Protein AF-A0A133ZDG8-F1 (afdb_monomer)

pLDDT: mean 76.34, std 9.01, range [38.56, 88.56]

Structure (mmCIF, N/CA/C/O backbone):
data_AF-A0A133ZDG8-F1
#
_entry.id   AF-A0A133ZDG8-F1
#
loop_
_atom_site.group_PDB
_atom_site.id
_atom_site.type_symbol
_atom_site.label_atom_id
_atom_site.label_alt_id
_atom_site.label_comp_id
_atom_site.label_asym_id
_atom_site.label_entity_id
_atom_site.label_seq_id
_atom_site.pdbx_PDB_ins_code
_atom_site.Cartn_x
_atom_site.Cartn_y
_atom_site.Cartn_z
_atom_site.occupancy
_atom_site.B_iso_or_equiv
_atom_site.auth_seq_id
_atom_site.auth_comp_id
_atom_site.auth_asym_id
_atom_site.auth_atom_id
_atom_site.pdbx_PDB_model_num
ATOM 1 N N . MET A 1 1 ? -26.762 11.975 14.683 1.00 38.56 1 MET A N 1
ATOM 2 C CA . MET A 1 1 ? -25.714 10.939 14.501 1.00 38.56 1 MET A CA 1
ATOM 3 C C . MET A 1 1 ? -25.358 10.858 13.018 1.00 38.56 1 MET A C 1
ATOM 5 O O . MET A 1 1 ? -26.218 10.484 12.231 1.00 38.56 1 MET A O 1
ATOM 9 N N . LYS A 1 2 ? -24.154 11.276 12.595 1.00 43.56 2 LYS A N 1
ATOM 10 C CA . LYS A 1 2 ? -23.766 11.222 11.170 1.00 43.56 2 LYS A CA 1
ATOM 11 C C . LYS A 1 2 ? -23.408 9.777 10.794 1.00 43.56 2 LYS A C 1
ATOM 13 O O . LYS A 1 2 ? -22.500 9.200 11.389 1.00 43.56 2 LYS A O 1
ATOM 18 N N . ARG A 1 3 ? -24.158 9.184 9.859 1.00 50.75 3 ARG A N 1
ATOM 19 C CA . ARG A 1 3 ? -23.868 7.856 9.290 1.00 50.75 3 ARG A CA 1
ATOM 20 C C . ARG A 1 3 ? -22.596 7.923 8.441 1.00 50.75 3 ARG A C 1
ATOM 22 O O . ARG A 1 3 ? -22.284 8.971 7.876 1.00 50.75 3 ARG A O 1
ATOM 29 N N . PHE A 1 4 ? -21.874 6.805 8.366 1.00 55.09 4 PHE A N 1
ATOM 30 C CA . PHE A 1 4 ? -20.771 6.628 7.424 1.00 55.09 4 PHE A CA 1
ATOM 31 C C . PHE A 1 4 ? -21.260 6.972 6.015 1.00 55.09 4 PHE A C 1
ATOM 33 O O . PHE A 1 4 ? -22.228 6.388 5.528 1.00 55.09 4 PHE A O 1
ATOM 40 N N . SER A 1 5 ? -20.646 7.978 5.393 1.00 58.97 5 SER A N 1
ATOM 41 C CA . SER A 1 5 ? -21.017 8.402 4.047 1.00 58.97 5 SER A CA 1
ATOM 42 C C . SER A 1 5 ? -20.337 7.461 3.061 1.00 58.97 5 SER A C 1
ATOM 44 O O . SER A 1 5 ? -19.272 7.772 2.536 1.00 58.97 5 SER A O 1
ATOM 46 N N . GLY A 1 6 ? -20.962 6.302 2.829 1.00 60.31 6 GLY A N 1
ATOM 47 C CA . GLY A 1 6 ? -20.510 5.343 1.818 1.00 60.31 6 GLY A CA 1
ATOM 48 C C . GLY A 1 6 ? -20.340 5.998 0.444 1.00 60.31 6 GLY A C 1
ATOM 49 O O . GLY A 1 6 ? -19.412 5.665 -0.274 1.00 60.31 6 GLY A O 1
ATOM 50 N N . VAL A 1 7 ? -21.142 7.023 0.136 1.00 64.62 7 VAL A N 1
ATOM 51 C CA . VAL A 1 7 ? -21.032 7.828 -1.092 1.00 64.62 7 VAL A CA 1
ATOM 52 C C . VAL A 1 7 ? -19.659 8.494 -1.236 1.00 64.62 7 VAL A C 1
ATOM 54 O O . VAL A 1 7 ? -19.058 8.405 -2.298 1.00 64.62 7 VAL A O 1
ATOM 57 N N . LEU A 1 8 ? -19.118 9.116 -0.179 1.00 66.69 8 LEU A N 1
ATOM 58 C CA . LEU A 1 8 ? -17.801 9.767 -0.258 1.00 66.69 8 LEU A CA 1
ATOM 59 C C . LEU A 1 8 ? -16.663 8.746 -0.399 1.00 66.69 8 LEU A C 1
ATOM 61 O O . LEU A 1 8 ? -15.603 9.050 -0.935 1.00 66.69 8 LEU A O 1
ATOM 65 N N . ALA A 1 9 ? -16.878 7.546 0.132 1.00 65.75 9 ALA A N 1
ATOM 66 C CA . ALA A 1 9 ? -15.919 6.456 0.090 1.00 65.75 9 ALA A CA 1
ATOM 67 C C . ALA A 1 9 ? -15.914 5.769 -1.293 1.00 65.75 9 ALA A C 1
ATOM 69 O O . ALA A 1 9 ? -14.851 5.490 -1.839 1.00 65.75 9 ALA A O 1
ATOM 70 N N . ILE A 1 10 ? -17.090 5.597 -1.905 1.00 73.81 10 ILE A N 1
ATOM 71 C CA . ILE A 1 10 ? -17.250 5.147 -3.295 1.00 73.81 10 ILE A CA 1
ATOM 72 C C . ILE A 1 10 ? -16.671 6.183 -4.264 1.00 73.81 10 ILE A C 1
ATOM 74 O O . ILE A 1 10 ? -15.955 5.814 -5.185 1.00 73.81 10 ILE A O 1
ATOM 78 N N . PHE A 1 11 ? -16.921 7.475 -4.038 1.00 75.19 11 PHE A N 1
ATOM 79 C CA . PHE A 1 11 ? -16.349 8.544 -4.861 1.00 75.19 11 PHE A CA 1
ATOM 80 C C . PHE A 1 11 ? -14.816 8.522 -4.826 1.00 75.19 11 PHE A C 1
ATOM 82 O O . PHE A 1 11 ? -14.180 8.584 -5.871 1.00 75.19 11 PHE A O 1
ATOM 89 N N . TYR A 1 12 ? -14.224 8.342 -3.641 1.00 73.31 12 TYR A N 1
ATOM 90 C CA . TYR A 1 12 ? -12.780 8.158 -3.494 1.00 73.31 12 TYR A CA 1
ATOM 91 C C . TYR A 1 12 ? -12.259 6.950 -4.290 1.00 73.31 12 TYR A C 1
ATOM 93 O O . TYR A 1 12 ? -11.286 7.085 -5.023 1.00 73.31 12 TYR A O 1
ATOM 101 N N . LEU A 1 13 ? -12.933 5.797 -4.206 1.00 73.50 13 LEU A N 1
ATOM 102 C CA . LEU A 1 13 ? -12.580 4.599 -4.977 1.00 73.50 13 LEU A CA 1
ATOM 103 C C . LEU A 1 13 ? -12.625 4.839 -6.489 1.00 73.50 13 LEU A C 1
ATOM 105 O O . LEU A 1 13 ? -11.682 4.487 -7.192 1.00 73.50 13 LEU A O 1
ATOM 109 N N . VAL A 1 14 ? -13.706 5.447 -6.983 1.00 78.00 14 VAL A N 1
ATOM 110 C CA . VAL A 1 14 ? -13.879 5.750 -8.410 1.00 78.00 14 VAL A CA 1
ATOM 111 C C . VAL A 1 14 ? -12.788 6.697 -8.897 1.00 78.00 14 VAL A C 1
ATOM 113 O O . VAL A 1 14 ? -12.249 6.485 -9.975 1.00 78.00 14 VAL A O 1
ATOM 116 N N . PHE A 1 15 ? -12.416 7.703 -8.104 1.00 76.69 15 PHE A N 1
ATOM 117 C CA . PHE A 1 15 ? -11.335 8.617 -8.468 1.00 76.69 15 PHE A CA 1
ATOM 118 C C . PHE A 1 15 ? -9.957 7.955 -8.411 1.00 76.69 15 PHE A C 1
ATOM 120 O O . PHE A 1 15 ? -9.150 8.179 -9.306 1.00 76.69 15 PHE A O 1
ATOM 127 N N . LEU A 1 16 ? -9.686 7.127 -7.399 1.00 74.69 16 LEU A N 1
ATOM 128 C CA . LEU A 1 16 ? -8.392 6.464 -7.241 1.00 74.69 16 LEU A CA 1
ATOM 129 C C . LEU A 1 16 ? -8.152 5.443 -8.356 1.00 74.69 16 LEU A C 1
ATOM 131 O O . LEU A 1 16 ? -7.149 5.518 -9.058 1.00 74.69 16 LEU A O 1
ATOM 135 N N . TYR A 1 17 ? -9.095 4.524 -8.565 1.00 76.69 17 TYR A N 1
ATOM 136 C CA . TYR A 1 17 ? -8.977 3.517 -9.622 1.00 76.69 17 TYR A CA 1
ATOM 137 C C . TYR A 1 17 ? -9.230 4.097 -11.014 1.00 76.69 17 TYR A C 1
ATOM 139 O O . TYR A 1 17 ? -8.646 3.618 -11.981 1.00 76.69 17 TYR A O 1
ATOM 147 N N . GLY A 1 18 ? -10.049 5.146 -11.123 1.00 78.62 18 GLY A N 1
ATOM 148 C CA . GLY A 1 18 ? -10.231 5.896 -12.363 1.00 78.62 18 GLY A CA 1
ATOM 149 C C . GLY A 1 18 ? -8.948 6.595 -12.803 1.00 78.62 18 GLY A C 1
ATOM 150 O O . GLY A 1 18 ? -8.624 6.549 -13.985 1.00 78.62 18 GLY A O 1
ATOM 151 N N . TRP A 1 19 ? -8.181 7.164 -11.866 1.00 78.88 19 TRP A N 1
ATOM 152 C CA . TRP A 1 19 ? -6.883 7.758 -12.180 1.00 78.88 19 TRP A CA 1
ATOM 153 C C . TRP A 1 19 ? -5.854 6.689 -12.572 1.00 78.88 19 TRP A C 1
ATOM 155 O O . TRP A 1 19 ? -5.275 6.783 -13.650 1.00 78.88 19 TRP A O 1
ATOM 165 N N . ILE A 1 20 ? -5.719 5.608 -11.791 1.00 74.19 20 ILE A N 1
ATOM 166 C CA . ILE A 1 20 ? -4.822 4.489 -12.144 1.00 74.19 20 ILE A CA 1
ATOM 167 C C . ILE A 1 20 ? -5.168 3.924 -13.534 1.00 74.19 20 ILE A C 1
ATOM 169 O O . ILE A 1 20 ? -4.283 3.702 -14.357 1.00 74.19 20 ILE A O 1
ATOM 173 N N . GLY A 1 21 ? -6.456 3.710 -13.821 1.00 76.62 21 GLY A N 1
ATOM 174 C CA . GLY A 1 21 ? -6.914 3.210 -15.119 1.00 76.62 21 GLY A CA 1
ATOM 175 C C . GLY A 1 21 ? -6.662 4.191 -16.265 1.00 76.62 21 GLY A C 1
ATOM 176 O O . GLY A 1 21 ? -6.283 3.766 -17.357 1.00 76.62 21 GLY A O 1
ATOM 177 N N . PHE A 1 22 ? -6.829 5.493 -16.016 1.00 79.56 22 PHE A N 1
ATOM 178 C CA . PHE A 1 22 ? -6.517 6.544 -16.983 1.00 79.56 22 PHE A CA 1
ATOM 179 C C . PHE A 1 22 ? -5.029 6.546 -17.345 1.00 79.56 22 PHE A C 1
ATOM 181 O O . PHE A 1 22 ? -4.704 6.538 -18.532 1.00 79.56 22 PHE A O 1
ATOM 188 N N . ASP A 1 23 ? -4.136 6.469 -16.356 1.00 74.12 23 ASP A N 1
ATOM 189 C CA . ASP A 1 23 ? -2.690 6.446 -16.597 1.00 74.12 23 ASP A CA 1
ATOM 190 C C . ASP A 1 23 ? -2.268 5.190 -17.365 1.00 74.12 23 ASP A C 1
ATOM 192 O O . ASP A 1 23 ? -1.557 5.287 -18.366 1.00 74.12 23 ASP A O 1
ATOM 196 N N . VAL A 1 24 ? -2.762 4.010 -16.972 1.00 74.75 24 VAL A N 1
ATOM 197 C CA . VAL A 1 24 ? -2.474 2.747 -17.678 1.00 74.75 24 VAL A CA 1
ATOM 198 C C . VAL A 1 24 ? -2.949 2.797 -19.133 1.00 74.75 24 VAL A C 1
ATOM 200 O O . VAL A 1 24 ? -2.216 2.391 -20.039 1.00 74.75 24 VAL A O 1
ATOM 203 N N . PHE A 1 25 ? -4.153 3.320 -19.380 1.00 77.81 25 PHE A N 1
ATOM 204 C CA . PHE A 1 25 ? -4.682 3.485 -20.734 1.00 77.81 25 PHE A CA 1
ATOM 205 C C . PHE A 1 25 ? -3.800 4.415 -21.575 1.00 77.81 25 PHE A C 1
ATOM 207 O O . PHE A 1 25 ? -3.502 4.116 -22.733 1.00 77.81 25 PHE A O 1
ATOM 214 N N . LEU A 1 26 ? -3.344 5.519 -20.985 1.00 73.50 26 LEU A N 1
ATOM 215 C CA . LEU A 1 26 ? -2.514 6.509 -21.659 1.00 73.50 26 LEU A CA 1
ATOM 216 C C . LEU A 1 26 ? -1.127 5.943 -21.999 1.00 73.50 26 LEU A C 1
ATOM 218 O O . LEU A 1 26 ? -0.672 6.074 -23.137 1.00 73.50 26 LEU A O 1
ATOM 222 N N . PHE A 1 27 ? -0.500 5.222 -21.066 1.00 70.56 27 PHE A N 1
ATOM 223 C CA . PHE A 1 27 ? 0.758 4.511 -21.314 1.00 70.56 27 PHE A CA 1
ATOM 224 C C . PHE A 1 27 ? 0.625 3.432 -22.398 1.00 70.56 27 PHE A C 1
ATOM 226 O O . PHE A 1 27 ? 1.502 3.318 -23.254 1.00 70.56 27 PHE A O 1
ATOM 233 N N . SER A 1 28 ? -0.483 2.683 -22.423 1.00 70.25 28 SER A N 1
ATOM 234 C CA . SER A 1 28 ? -0.736 1.666 -23.457 1.00 70.25 28 SER A CA 1
ATOM 235 C C . SER A 1 28 ? -0.835 2.268 -24.865 1.00 70.25 28 SER A C 1
ATOM 237 O O . SER A 1 28 ? -0.364 1.664 -25.832 1.00 70.25 28 SER A O 1
ATOM 239 N N . ARG A 1 29 ? -1.392 3.480 -24.985 1.00 69.75 29 ARG A N 1
ATOM 240 C CA . ARG A 1 29 ? -1.491 4.209 -26.259 1.00 69.75 29 ARG A CA 1
ATOM 241 C C . ARG A 1 29 ? -0.174 4.841 -26.706 1.00 69.75 29 ARG A C 1
ATOM 243 O O . ARG A 1 29 ? 0.046 4.935 -27.904 1.00 69.75 29 ARG A O 1
ATOM 250 N N . MET A 1 30 ? 0.719 5.216 -25.787 1.00 62.56 30 MET A N 1
ATOM 251 C CA . MET A 1 30 ? 2.045 5.742 -26.152 1.00 62.56 30 MET A CA 1
ATOM 252 C C . MET A 1 30 ? 2.994 4.672 -26.720 1.00 62.56 30 MET A C 1
ATOM 254 O O . MET A 1 30 ? 3.867 5.005 -27.514 1.00 62.56 30 MET A O 1
ATOM 258 N N . GLY A 1 31 ? 2.837 3.399 -26.333 1.00 56.25 31 GLY A N 1
ATOM 259 C CA . GLY A 1 31 ? 3.689 2.296 -26.810 1.00 56.25 31 GLY A CA 1
ATOM 260 C C . GLY A 1 31 ? 3.279 1.692 -28.160 1.00 56.25 31 GLY A C 1
ATOM 261 O O . GLY A 1 31 ? 4.053 0.954 -28.761 1.00 56.25 31 GLY A O 1
ATOM 262 N N . THR A 1 32 ? 2.072 1.991 -28.643 1.00 53.16 32 THR A N 1
ATOM 263 C CA . THR A 1 32 ? 1.601 1.599 -29.976 1.00 53.16 32 THR A CA 1
ATOM 264 C C . THR A 1 32 ? 1.630 2.835 -30.853 1.00 53.16 32 THR A C 1
ATOM 266 O O . THR A 1 32 ? 0.960 3.810 -30.525 1.00 53.16 32 THR A O 1
ATOM 269 N N . GLU A 1 33 ? 2.425 2.820 -31.925 1.00 55.75 33 GLU A N 1
ATOM 270 C CA . GLU A 1 33 ? 2.553 3.936 -32.868 1.00 55.75 33 GLU A CA 1
ATOM 271 C C . GLU A 1 33 ? 1.173 4.498 -33.229 1.00 55.75 33 GLU A C 1
ATOM 273 O O . GLU A 1 33 ? 0.419 3.904 -33.999 1.00 55.75 33 GLU A O 1
ATOM 278 N N . SER A 1 34 ? 0.786 5.609 -32.601 1.00 48.06 34 SER A N 1
ATOM 279 C CA . SER A 1 34 ? -0.549 6.162 -32.767 1.00 48.06 34 SER A CA 1
ATOM 280 C C . SER A 1 34 ? -0.488 7.661 -33.026 1.00 48.06 34 SER A C 1
ATOM 282 O O . SER A 1 34 ? -0.111 8.477 -32.194 1.00 48.06 34 SER A O 1
ATOM 284 N N . VAL A 1 35 ? -0.918 7.956 -34.252 1.00 51.41 35 VAL A N 1
ATOM 285 C CA . VAL A 1 35 ? -1.318 9.174 -34.982 1.00 51.41 35 VAL A CA 1
ATOM 286 C C . VAL A 1 35 ? -1.969 10.313 -34.160 1.00 51.41 35 VAL A C 1
ATOM 288 O O . VAL A 1 35 ? -2.243 11.381 -34.701 1.00 51.41 35 VAL A O 1
ATOM 291 N N . VAL A 1 36 ? -2.209 10.150 -32.856 1.00 53.06 36 VAL A N 1
ATOM 292 C CA . VAL A 1 36 ? -2.857 11.154 -32.001 1.00 53.06 36 VAL A CA 1
ATOM 293 C C . VAL A 1 36 ? -1.819 11.789 -31.075 1.00 53.06 36 VAL A C 1
ATOM 295 O O . VAL A 1 36 ? -1.592 11.333 -29.956 1.00 53.06 36 VAL A O 1
ATOM 298 N N . HIS A 1 37 ? -1.211 12.889 -31.523 1.00 55.34 37 HIS A N 1
ATOM 299 C CA . HIS A 1 37 ? -0.395 13.754 -30.669 1.00 55.34 37 HIS A CA 1
ATOM 300 C C . HIS A 1 37 ? -1.290 14.500 -29.669 1.00 55.34 37 HIS A C 1
ATOM 302 O O . HIS A 1 37 ? -1.651 15.658 -29.879 1.00 55.34 37 HIS A O 1
ATOM 308 N N . ILE A 1 38 ? -1.666 13.844 -28.569 1.00 61.59 38 ILE A N 1
ATOM 309 C CA . ILE A 1 38 ? -2.221 14.557 -27.417 1.00 61.59 38 ILE A CA 1
ATOM 310 C C . ILE A 1 38 ? -1.081 15.411 -26.844 1.00 61.59 38 ILE A C 1
ATOM 312 O O . ILE A 1 38 ? -0.033 14.860 -26.497 1.00 61.59 38 ILE A O 1
ATOM 316 N N . PRO A 1 39 ? -1.237 16.743 -26.740 1.00 68.94 39 PRO A N 1
ATOM 317 C CA . PRO A 1 39 ? -0.203 17.595 -26.177 1.00 68.94 39 PRO A CA 1
ATOM 318 C C . PRO A 1 39 ? 0.144 17.124 -24.763 1.00 68.94 39 PRO A C 1
ATOM 320 O O . PRO A 1 39 ? -0.739 17.019 -23.911 1.00 68.94 39 PRO A O 1
ATOM 323 N N . VAL A 1 40 ? 1.432 16.896 -24.495 1.00 67.75 40 VAL A N 1
ATOM 324 C CA . VAL A 1 40 ? 1.952 16.497 -23.171 1.00 67.75 40 VAL A CA 1
ATOM 325 C C . VAL A 1 40 ? 1.423 17.419 -22.064 1.00 67.75 40 VAL A C 1
ATOM 327 O O . VAL A 1 40 ? 1.077 16.964 -20.979 1.00 67.75 40 VAL A O 1
ATOM 330 N N . LEU A 1 41 ? 1.252 18.707 -22.373 1.00 67.25 41 LEU A N 1
ATOM 331 C CA . LEU A 1 41 ? 0.646 19.713 -21.498 1.00 67.25 41 LEU A CA 1
ATOM 332 C C . LEU A 1 41 ? -0.779 19.365 -21.034 1.00 67.25 41 LEU A C 1
ATOM 334 O O . LEU A 1 41 ? -1.097 19.577 -19.868 1.00 67.25 41 LEU A O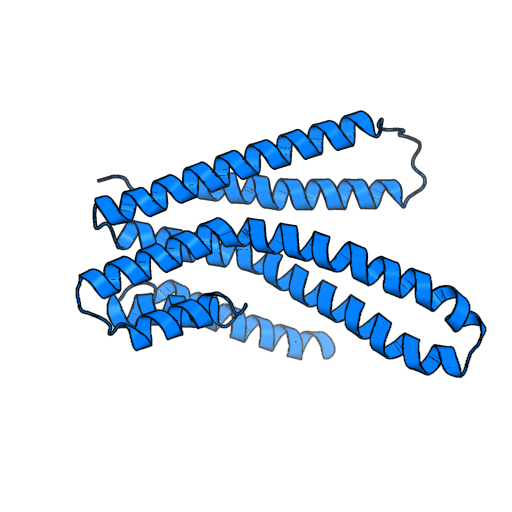 1
ATOM 338 N N . ILE A 1 42 ? -1.625 18.806 -21.906 1.00 76.06 42 ILE A N 1
ATOM 339 C CA . ILE A 1 42 ? -2.996 18.399 -21.552 1.00 76.06 42 ILE A CA 1
ATOM 340 C C . ILE A 1 42 ? -2.961 17.197 -20.603 1.00 76.06 42 ILE A C 1
ATOM 342 O O . ILE A 1 42 ? -3.698 17.167 -19.621 1.00 76.06 42 ILE A O 1
ATOM 346 N N . ILE A 1 43 ? -2.064 16.241 -20.850 1.00 74.25 43 ILE A N 1
ATOM 347 C CA . ILE A 1 43 ? -1.885 15.050 -20.006 1.00 74.25 43 ILE A CA 1
ATOM 348 C C . ILE A 1 43 ? -1.414 15.453 -18.606 1.00 74.25 43 ILE A C 1
ATOM 350 O O . ILE A 1 43 ? -1.963 14.989 -17.605 1.00 74.25 43 ILE A O 1
ATOM 354 N N . VAL A 1 44 ? -0.427 16.348 -18.538 1.00 74.69 44 VAL A N 1
ATOM 355 C CA . VAL A 1 44 ? 0.096 16.889 -17.279 1.00 74.69 44 VAL A CA 1
ATOM 356 C C . VAL A 1 44 ? -0.992 17.660 -16.531 1.00 74.69 44 VAL A C 1
ATOM 358 O O . VAL A 1 44 ? -1.167 17.452 -15.333 1.00 74.69 44 VAL A O 1
ATOM 361 N N . LEU A 1 45 ? -1.775 18.494 -17.221 1.00 79.25 45 LEU A N 1
ATOM 362 C CA . LEU A 1 45 ? -2.853 19.267 -16.601 1.00 79.25 45 LEU A CA 1
ATOM 363 C C . LEU A 1 45 ? -3.954 18.368 -16.018 1.00 79.25 45 LEU A C 1
ATOM 365 O O . LEU A 1 45 ? -4.398 18.594 -14.892 1.00 79.25 45 LEU A O 1
ATOM 369 N N . ILE A 1 46 ? -4.368 17.331 -16.754 1.00 81.44 46 ILE A N 1
ATOM 370 C CA . ILE A 1 46 ? -5.358 16.353 -16.286 1.00 81.44 46 ILE A CA 1
ATOM 371 C C . ILE A 1 46 ? -4.830 15.604 -15.054 1.00 81.44 46 ILE A C 1
ATOM 373 O O . ILE A 1 46 ? -5.548 15.483 -14.064 1.00 81.44 46 ILE A O 1
ATOM 377 N N . ASN A 1 47 ? -3.565 15.175 -15.072 1.00 78.94 47 ASN A N 1
ATOM 378 C CA . ASN A 1 47 ? -2.919 14.525 -13.927 1.00 78.94 47 ASN A CA 1
ATOM 379 C C . ASN A 1 47 ? -2.867 15.426 -12.685 1.00 78.94 47 ASN A C 1
ATOM 381 O O . ASN A 1 47 ? -3.200 14.985 -11.586 1.00 78.94 47 ASN A O 1
ATOM 385 N N . ILE A 1 48 ? -2.520 16.707 -12.851 1.00 80.62 48 ILE A N 1
ATOM 386 C CA . ILE A 1 48 ? -2.531 17.687 -11.752 1.00 80.62 48 ILE A CA 1
ATOM 387 C C . ILE A 1 48 ? -3.947 17.846 -11.180 1.00 80.62 48 ILE A C 1
ATOM 389 O O . ILE A 1 48 ? -4.116 17.926 -9.959 1.00 80.62 48 ILE A O 1
ATOM 393 N N . LEU A 1 49 ? -4.973 17.864 -12.036 1.00 83.44 49 LEU A N 1
ATOM 394 C CA . LEU A 1 49 ? -6.366 17.976 -11.606 1.00 83.44 49 LEU A CA 1
ATOM 395 C C . LEU A 1 49 ? -6.813 16.742 -10.808 1.00 83.44 49 LEU A C 1
ATOM 397 O O . LEU A 1 49 ? -7.384 16.895 -9.725 1.00 83.44 49 LEU A O 1
ATOM 401 N N . PHE A 1 50 ? -6.516 15.535 -11.302 1.00 80.44 50 PHE A N 1
ATOM 402 C CA . PHE A 1 50 ? -6.804 14.282 -10.597 1.00 80.44 50 PHE A CA 1
ATOM 403 C C . PHE A 1 50 ? -6.085 14.206 -9.251 1.00 80.44 50 PHE A C 1
ATOM 405 O O . PHE A 1 50 ? -6.724 13.908 -8.239 1.00 80.44 50 PHE A O 1
ATOM 412 N N . PHE A 1 51 ? -4.798 14.558 -9.208 1.00 77.12 51 PHE A N 1
ATOM 413 C CA . PHE A 1 51 ? -4.033 14.600 -7.965 1.00 77.12 51 PHE A CA 1
ATOM 414 C C . PHE A 1 51 ? -4.649 15.565 -6.951 1.00 77.12 51 PHE A C 1
ATOM 416 O O . PHE A 1 51 ? -4.882 15.202 -5.798 1.00 77.12 51 PHE A O 1
ATOM 423 N N . THR A 1 52 ? -4.984 16.780 -7.387 1.00 80.56 52 THR A N 1
ATOM 424 C CA . THR A 1 52 ? -5.606 17.796 -6.527 1.00 80.56 52 THR A CA 1
ATOM 425 C C . THR A 1 52 ? -6.943 17.304 -5.969 1.00 80.56 52 THR A C 1
ATOM 427 O O . THR A 1 52 ? -7.195 17.414 -4.766 1.00 80.56 52 THR A O 1
ATOM 430 N N . ALA A 1 53 ? -7.784 16.703 -6.815 1.00 81.88 53 ALA A N 1
ATOM 431 C CA . ALA A 1 53 ? -9.064 16.136 -6.401 1.00 81.88 53 ALA A CA 1
ATOM 432 C C . ALA A 1 53 ? -8.888 14.990 -5.388 1.00 81.88 53 ALA A C 1
ATOM 434 O O . ALA A 1 53 ? -9.597 14.956 -4.376 1.00 81.88 53 ALA A O 1
ATOM 435 N N . LEU A 1 54 ? -7.915 14.095 -5.606 1.00 77.88 54 LEU A N 1
ATOM 436 C CA . LEU A 1 54 ? -7.590 13.033 -4.651 1.00 77.88 54 LEU A CA 1
ATOM 437 C C . LEU A 1 54 ? -7.110 13.591 -3.314 1.00 77.88 54 LEU A C 1
ATOM 439 O O . LEU A 1 54 ? -7.582 13.139 -2.272 1.00 77.88 54 LEU A O 1
ATOM 443 N N . MET A 1 55 ? -6.233 14.594 -3.315 1.00 78.31 55 MET A N 1
ATOM 444 C CA . MET A 1 55 ? -5.743 15.203 -2.077 1.00 78.31 55 MET A CA 1
ATOM 445 C C . MET A 1 55 ? -6.881 15.843 -1.275 1.00 78.31 55 MET A C 1
ATOM 447 O O . MET A 1 55 ? -6.970 15.641 -0.063 1.00 78.31 55 MET A O 1
ATOM 451 N N . ILE A 1 56 ? -7.814 16.536 -1.936 1.00 81.94 56 ILE A N 1
ATOM 452 C CA . ILE A 1 56 ? -9.012 17.084 -1.280 1.00 81.94 56 ILE A CA 1
ATOM 453 C C . ILE A 1 56 ? -9.868 15.963 -0.672 1.00 81.94 56 ILE A C 1
ATOM 455 O O . ILE A 1 56 ? -10.344 16.099 0.463 1.00 81.94 56 ILE A O 1
ATOM 459 N N . ALA A 1 57 ? -10.054 14.851 -1.391 1.00 77.25 57 ALA A N 1
ATOM 460 C CA . ALA A 1 57 ? -10.801 13.698 -0.892 1.00 77.25 57 ALA A CA 1
ATOM 461 C C . ALA A 1 57 ? -10.130 13.094 0.355 1.00 77.25 57 ALA A C 1
ATOM 463 O O . ALA A 1 57 ? -10.786 12.971 1.393 1.00 77.25 57 ALA A O 1
ATOM 464 N N . VAL A 1 58 ? -8.816 12.837 0.296 1.00 75.38 58 VAL A N 1
ATOM 465 C CA . VAL A 1 58 ? -8.008 12.309 1.412 1.00 75.38 58 VAL A CA 1
ATOM 466 C C . VAL A 1 58 ? -8.084 13.225 2.635 1.00 75.38 58 VAL A C 1
ATOM 468 O O . VAL A 1 58 ? -8.353 12.751 3.743 1.00 75.38 58 VAL A O 1
ATOM 471 N N . ILE A 1 59 ? -7.920 14.539 2.457 1.00 76.12 59 ILE A N 1
ATOM 472 C CA . ILE A 1 59 ? -7.995 15.522 3.551 1.00 76.12 59 ILE A CA 1
ATOM 473 C C . ILE A 1 59 ? -9.397 15.522 4.171 1.00 76.12 59 ILE A C 1
ATOM 475 O O . ILE A 1 59 ? -9.547 15.444 5.394 1.00 76.12 59 ILE A O 1
ATOM 479 N N . THR A 1 60 ? -10.442 15.543 3.343 1.00 76.62 60 THR A N 1
ATOM 480 C CA . THR A 1 60 ? -11.834 15.535 3.817 1.00 76.62 60 THR A CA 1
ATOM 481 C C . THR A 1 60 ? -12.147 14.261 4.604 1.00 76.62 60 THR A C 1
ATOM 483 O O . THR A 1 60 ? -12.805 14.317 5.650 1.00 76.62 60 THR A O 1
ATOM 486 N N . GLN A 1 61 ? -11.666 13.106 4.137 1.00 72.19 61 GLN A N 1
ATOM 487 C CA . GLN A 1 61 ? -11.804 11.830 4.837 1.00 72.19 61 GLN A CA 1
ATOM 488 C C . GLN A 1 61 ? -11.074 11.837 6.182 1.00 72.19 61 GLN A C 1
ATOM 490 O O . GLN A 1 61 ? -11.658 11.458 7.202 1.00 72.19 61 GLN A O 1
ATOM 495 N N . SER A 1 62 ? -9.838 12.333 6.192 1.00 69.81 62 SER A N 1
ATOM 496 C CA . SER A 1 62 ? -8.990 12.438 7.382 1.00 69.81 62 SER A CA 1
ATOM 497 C C . SER A 1 62 ? -9.653 13.283 8.470 1.00 69.81 62 SER A C 1
ATOM 499 O O . SER A 1 62 ? -9.809 12.830 9.605 1.00 69.81 62 SER A O 1
ATOM 501 N N . ILE A 1 63 ? -10.163 14.468 8.111 1.00 74.31 63 ILE A N 1
ATOM 502 C CA . ILE A 1 63 ? -10.875 15.364 9.037 1.00 74.31 63 ILE A CA 1
ATOM 503 C C . ILE A 1 63 ? -12.123 14.684 9.606 1.00 74.31 63 ILE A C 1
ATOM 505 O O . ILE A 1 63 ? -12.412 14.796 10.800 1.00 74.31 63 ILE A O 1
ATOM 509 N N . ARG A 1 64 ? -12.879 13.954 8.777 1.00 72.19 64 ARG A N 1
ATOM 510 C CA . ARG A 1 64 ? -14.076 13.234 9.237 1.00 72.19 64 ARG A CA 1
ATOM 511 C C . ARG A 1 64 ? -13.733 12.091 10.189 1.00 72.19 64 ARG A C 1
ATOM 513 O O . ARG A 1 64 ? -14.465 11.899 11.159 1.00 72.19 64 ARG A O 1
ATOM 520 N N . SER A 1 65 ? -12.638 11.369 9.947 1.00 66.69 65 SER A N 1
ATOM 521 C CA . SER A 1 65 ? -12.160 10.317 10.853 1.00 66.69 65 SER A CA 1
ATOM 522 C C . SER A 1 65 ? -11.727 10.900 12.203 1.00 66.69 65 SER A C 1
ATOM 524 O O . SER A 1 65 ? -12.170 10.431 13.250 1.00 66.69 65 SER A O 1
ATOM 526 N N . ILE A 1 66 ? -10.977 12.007 12.194 1.00 69.25 66 ILE A N 1
ATOM 527 C CA . ILE A 1 66 ? -10.570 12.723 13.417 1.00 69.25 66 ILE A CA 1
ATOM 528 C C . ILE A 1 66 ? -11.796 13.272 14.165 1.00 69.25 66 ILE A C 1
ATOM 530 O O . ILE A 1 66 ? -11.906 13.154 15.386 1.00 69.25 66 ILE A O 1
ATOM 534 N N . SER A 1 67 ? -12.782 13.812 13.446 1.00 68.88 67 SER A N 1
ATOM 535 C CA . SER A 1 67 ? -14.041 14.274 14.042 1.00 68.88 67 SER A CA 1
ATOM 536 C C . SER A 1 67 ? -14.825 13.143 14.725 1.00 68.88 67 SER A C 1
ATOM 538 O O . SER A 1 67 ? -15.540 13.388 15.701 1.00 68.88 67 SER A O 1
ATOM 540 N N . ALA A 1 68 ? -14.681 11.896 14.265 1.00 66.81 68 ALA A N 1
ATOM 541 C CA . ALA A 1 68 ? -15.314 10.741 14.896 1.00 66.81 68 ALA A CA 1
ATOM 542 C C . ALA A 1 68 ? -14.719 10.412 16.277 1.00 66.81 68 ALA A C 1
ATOM 544 O O . ALA A 1 68 ? -15.481 9.985 17.148 1.00 66.81 68 ALA A O 1
ATOM 545 N N . ILE A 1 69 ? -13.426 10.692 16.514 1.00 68.38 69 ILE A N 1
ATOM 546 C CA . ILE A 1 69 ? -12.812 10.615 17.855 1.00 68.38 69 ILE A CA 1
ATOM 547 C C . ILE A 1 69 ? -13.526 11.580 18.802 1.00 68.38 69 ILE A C 1
ATOM 549 O O . ILE A 1 69 ? -13.966 11.181 19.879 1.00 68.38 69 ILE A O 1
ATOM 553 N N . ARG A 1 70 ? -13.699 12.842 18.378 1.00 65.38 70 ARG A N 1
ATOM 554 C CA . ARG A 1 70 ? -14.343 13.884 19.197 1.00 65.38 70 ARG A CA 1
ATOM 555 C C . ARG A 1 70 ? -15.764 13.499 19.610 1.00 65.38 70 ARG A C 1
ATOM 557 O O . ARG A 1 70 ? -16.196 13.820 20.708 1.00 65.38 70 ARG A O 1
ATOM 564 N N . ASN A 1 71 ? -16.470 12.775 18.745 1.00 73.38 71 ASN A N 1
ATOM 565 C CA . ASN A 1 71 ? -17.837 12.319 18.993 1.00 73.38 71 ASN A CA 1
ATOM 566 C C . ASN A 1 71 ? -17.915 10.906 19.614 1.00 73.38 71 ASN A C 1
ATOM 568 O O . ASN A 1 71 ? -19.013 10.357 19.684 1.00 73.38 71 ASN A O 1
ATOM 572 N N . LYS A 1 72 ? -16.779 10.294 19.998 1.00 74.62 72 LYS A N 1
ATOM 573 C CA . LYS A 1 72 ? -16.659 8.907 20.502 1.00 74.62 72 LYS A CA 1
ATOM 574 C C . LYS A 1 72 ? -17.395 7.862 19.646 1.00 74.62 72 LYS A C 1
ATOM 576 O O . LYS A 1 72 ? -17.887 6.852 20.145 1.00 74.62 72 LYS A O 1
ATOM 581 N N . ASN A 1 73 ? -17.493 8.088 18.335 1.00 76.00 73 ASN A N 1
ATOM 582 C CA . ASN A 1 73 ? -18.240 7.204 17.444 1.00 76.00 73 ASN A CA 1
ATOM 583 C C . ASN A 1 73 ? -17.329 6.119 16.863 1.00 76.00 73 ASN A C 1
ATOM 585 O O . ASN A 1 73 ? -16.850 6.220 15.730 1.00 76.00 73 ASN A O 1
ATOM 589 N N . ILE A 1 74 ? -17.124 5.058 17.641 1.00 75.25 74 ILE A N 1
ATOM 590 C CA . ILE A 1 74 ? -16.273 3.935 17.244 1.00 75.25 74 ILE A CA 1
ATOM 591 C C . ILE A 1 74 ? -16.787 3.202 15.996 1.00 75.25 74 ILE A C 1
ATOM 593 O O . ILE A 1 74 ? -15.995 2.790 15.153 1.00 75.25 74 ILE A O 1
ATOM 597 N N . ASN A 1 75 ? -18.109 3.095 15.824 1.00 75.69 75 ASN A N 1
ATOM 598 C CA . ASN A 1 75 ? -18.703 2.386 14.686 1.00 75.69 75 ASN A CA 1
ATOM 599 C C . ASN A 1 75 ? -18.365 3.072 13.359 1.00 75.69 75 ASN A C 1
ATOM 601 O O . ASN A 1 75 ? -18.089 2.405 12.365 1.00 75.69 75 ASN A O 1
ATOM 605 N N . TYR A 1 76 ? -18.359 4.408 13.344 1.00 74.69 76 TYR A N 1
ATOM 606 C CA . TYR A 1 76 ? -17.923 5.166 12.173 1.00 74.69 76 TYR A CA 1
ATOM 607 C C . TYR A 1 76 ? -16.445 4.907 11.865 1.00 74.69 76 TYR A C 1
ATOM 609 O O . TYR A 1 76 ? -16.081 4.732 10.704 1.00 74.69 76 TYR A O 1
ATOM 617 N N . CYS A 1 77 ? -15.610 4.861 12.902 1.00 75.44 77 CYS A N 1
ATOM 618 C CA . CYS A 1 77 ? -14.172 4.684 12.776 1.00 75.44 77 CYS A CA 1
ATOM 619 C C . CYS A 1 77 ? -13.802 3.285 12.254 1.00 75.44 77 CYS A C 1
ATOM 621 O O . CYS A 1 77 ? -13.077 3.186 11.269 1.00 75.44 77 CYS A O 1
ATOM 623 N N . ILE A 1 78 ? -14.394 2.223 12.817 1.00 77.56 78 ILE A N 1
ATOM 624 C CA . ILE A 1 78 ? -14.187 0.835 12.367 1.00 77.56 78 ILE A CA 1
ATOM 625 C C . ILE A 1 78 ? -14.676 0.634 10.927 1.00 77.56 78 ILE A C 1
ATOM 627 O O . ILE A 1 78 ? -13.955 0.060 10.116 1.00 77.56 78 ILE A O 1
ATOM 631 N N . ASN A 1 79 ? -15.867 1.132 10.573 1.00 77.75 79 ASN A N 1
ATOM 632 C CA . ASN A 1 79 ? -16.391 0.969 9.212 1.00 77.75 79 ASN A CA 1
ATOM 633 C C . ASN A 1 79 ? -15.572 1.749 8.178 1.00 77.75 79 ASN A C 1
ATOM 635 O O . ASN A 1 79 ? -15.329 1.238 7.089 1.00 77.75 79 ASN A O 1
ATOM 639 N N . SER A 1 80 ? -15.125 2.960 8.526 1.00 74.62 80 SER A N 1
ATOM 640 C CA . SER A 1 80 ? -14.235 3.747 7.665 1.00 74.62 80 SER A CA 1
ATOM 641 C C . SER A 1 80 ? -12.900 3.037 7.481 1.00 74.62 80 SER A C 1
ATOM 643 O O . SER A 1 80 ? -12.462 2.863 6.350 1.00 74.62 80 SER A O 1
ATOM 645 N N . TYR A 1 81 ? -12.292 2.577 8.578 1.00 81.50 81 TYR A N 1
ATOM 646 C CA . TYR A 1 81 ? -11.032 1.843 8.557 1.00 81.50 81 TYR A CA 1
ATOM 647 C C . TYR A 1 81 ? -11.107 0.622 7.638 1.00 81.50 81 TYR A 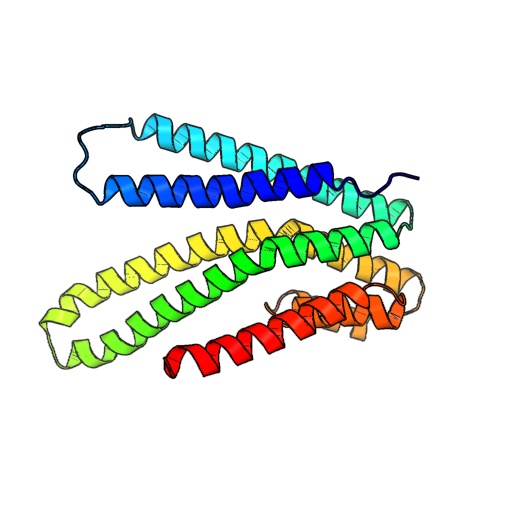C 1
ATOM 649 O O . TYR A 1 81 ? -10.324 0.530 6.698 1.00 81.50 81 TYR A O 1
ATOM 657 N N . LEU A 1 82 ? -12.084 -0.268 7.855 1.00 79.00 82 LEU A N 1
ATOM 658 C CA . LEU A 1 82 ? -12.232 -1.478 7.044 1.00 79.00 82 LEU A CA 1
ATOM 659 C C . LEU A 1 82 ? -12.445 -1.130 5.569 1.00 79.00 82 LEU A C 1
ATOM 661 O O . LEU A 1 82 ? -11.786 -1.703 4.710 1.00 79.00 82 LEU A O 1
ATOM 665 N N . PHE A 1 83 ? -13.313 -0.161 5.271 1.00 79.12 83 PHE A N 1
ATOM 666 C CA . PHE A 1 83 ? -13.583 0.235 3.893 1.00 79.12 83 PHE A CA 1
ATOM 667 C C . PHE A 1 83 ? -12.329 0.753 3.176 1.00 79.12 83 PHE A C 1
ATOM 669 O O . PHE A 1 83 ? -12.014 0.263 2.095 1.00 79.12 83 PHE A O 1
ATOM 676 N N . TYR A 1 84 ? -11.602 1.709 3.767 1.00 76.81 84 TYR A N 1
ATOM 677 C CA . TYR A 1 84 ? -10.396 2.261 3.137 1.00 76.81 84 TYR A CA 1
ATOM 678 C C . TYR A 1 84 ? -9.283 1.228 3.038 1.00 76.81 84 TYR A C 1
ATOM 680 O O . TYR A 1 84 ? -8.597 1.184 2.022 1.00 76.81 84 TYR A O 1
ATOM 688 N N . LYS A 1 85 ? -9.151 0.346 4.034 1.00 83.06 85 LYS A N 1
ATOM 689 C CA . LYS A 1 85 ? -8.125 -0.694 4.006 1.00 83.06 85 LYS A CA 1
ATOM 690 C C . LYS A 1 85 ? -8.367 -1.680 2.864 1.00 83.06 85 LYS A C 1
ATOM 692 O O . LYS A 1 85 ? -7.462 -1.909 2.066 1.00 83.06 85 LYS A O 1
ATOM 697 N N . TYR A 1 86 ? -9.592 -2.192 2.708 1.00 74.69 86 TYR A N 1
ATOM 698 C CA . TYR A 1 86 ? -9.926 -3.073 1.579 1.00 74.69 86 TYR A CA 1
ATOM 699 C C . TYR A 1 86 ? -9.871 -2.353 0.230 1.00 74.69 86 TYR A C 1
ATOM 701 O O . TYR A 1 86 ? -9.444 -2.948 -0.753 1.00 74.69 86 TYR A O 1
ATOM 709 N N . ALA A 1 87 ? -10.248 -1.075 0.181 1.00 77.38 87 ALA A N 1
ATOM 710 C CA . ALA A 1 87 ? -10.135 -0.253 -1.020 1.00 77.38 87 ALA A CA 1
ATOM 711 C C . ALA A 1 87 ? -8.679 -0.067 -1.477 1.00 77.38 87 ALA A C 1
ATOM 713 O O . ALA A 1 87 ? -8.412 -0.129 -2.675 1.00 77.38 87 ALA A O 1
ATOM 714 N N . ALA A 1 88 ? -7.748 0.141 -0.543 1.00 79.69 88 ALA A N 1
ATOM 715 C CA . ALA A 1 88 ? -6.327 0.336 -0.829 1.00 79.69 88 ALA A CA 1
ATOM 716 C C . ALA A 1 88 ? -5.563 -0.984 -1.036 1.00 79.69 88 ALA A C 1
ATOM 718 O O . ALA A 1 88 ? -4.515 -0.988 -1.679 1.00 79.69 88 ALA A O 1
ATOM 719 N N . THR A 1 89 ? -6.088 -2.113 -0.541 1.00 80.81 89 THR A N 1
ATOM 720 C CA . THR A 1 89 ? -5.404 -3.421 -0.582 1.00 80.81 89 THR A CA 1
ATOM 721 C C . THR A 1 89 ? -4.958 -3.829 -1.994 1.00 80.81 89 THR A C 1
ATOM 723 O O . THR A 1 89 ? -3.787 -4.177 -2.136 1.00 80.81 89 THR A O 1
ATOM 726 N N . PRO A 1 90 ? -5.791 -3.761 -3.057 1.00 78.06 90 PRO A N 1
ATOM 727 C CA . PRO A 1 90 ? -5.341 -4.125 -4.401 1.00 78.06 90 PRO A CA 1
ATOM 728 C C . PRO A 1 90 ? -4.200 -3.239 -4.910 1.00 78.06 90 PRO A C 1
ATOM 730 O O . PRO A 1 90 ? -3.261 -3.750 -5.514 1.00 78.06 90 PRO A O 1
ATOM 733 N N . ALA A 1 91 ? -4.238 -1.932 -4.630 1.00 80.56 91 ALA A N 1
ATOM 734 C CA . ALA A 1 91 ? -3.181 -1.002 -5.025 1.00 80.56 91 ALA A CA 1
ATOM 735 C C . ALA A 1 91 ? -1.856 -1.298 -4.299 1.00 80.56 91 ALA A C 1
ATOM 737 O O . ALA A 1 91 ? -0.814 -1.401 -4.945 1.00 80.56 91 ALA A O 1
ATOM 738 N N . ILE A 1 92 ? -1.899 -1.514 -2.978 1.00 84.25 92 ILE A N 1
ATOM 739 C CA . ILE A 1 92 ? -0.719 -1.870 -2.170 1.00 84.25 92 ILE A CA 1
ATOM 740 C C . ILE A 1 92 ? -0.152 -3.221 -2.616 1.00 84.25 92 ILE A C 1
ATOM 742 O O . ILE A 1 92 ? 1.054 -3.359 -2.798 1.00 84.25 92 ILE A O 1
ATOM 746 N N . LEU A 1 93 ? -1.012 -4.216 -2.839 1.00 83.75 93 LEU A N 1
ATOM 747 C CA . LEU A 1 93 ? -0.587 -5.546 -3.265 1.00 83.75 93 LEU A CA 1
ATOM 748 C C . LEU A 1 93 ? 0.052 -5.507 -4.660 1.00 83.75 93 LEU A C 1
ATOM 750 O O . LEU A 1 93 ? 1.101 -6.112 -4.874 1.00 83.75 93 LEU A O 1
ATOM 754 N N . THR A 1 94 ? -0.526 -4.735 -5.582 1.00 82.62 94 THR A N 1
ATOM 755 C CA . THR A 1 94 ? 0.050 -4.506 -6.916 1.00 82.62 94 THR A CA 1
ATOM 756 C C . THR A 1 94 ? 1.412 -3.818 -6.813 1.00 82.62 94 THR A C 1
ATOM 758 O O . THR A 1 94 ? 2.366 -4.251 -7.456 1.00 82.62 94 THR A O 1
ATOM 761 N N . ALA A 1 95 ? 1.545 -2.803 -5.955 1.00 86.06 95 ALA A N 1
ATOM 762 C CA . ALA A 1 95 ? 2.818 -2.130 -5.705 1.00 86.06 95 ALA A CA 1
ATOM 763 C C . ALA A 1 95 ? 3.889 -3.084 -5.150 1.00 86.06 95 ALA A C 1
ATOM 765 O O . ALA A 1 95 ? 5.037 -3.045 -5.602 1.00 86.06 95 ALA A O 1
ATOM 766 N N . VAL A 1 96 ? 3.518 -3.976 -4.223 1.00 86.38 96 VAL A N 1
ATOM 767 C CA . VAL A 1 96 ? 4.412 -5.014 -3.684 1.00 86.38 96 VAL A CA 1
ATOM 768 C C . VAL A 1 96 ? 4.843 -5.986 -4.783 1.00 86.38 96 VAL A C 1
ATOM 770 O O . VAL A 1 96 ? 6.041 -6.219 -4.934 1.00 86.38 96 VAL A O 1
ATOM 773 N N . PHE A 1 97 ? 3.914 -6.510 -5.589 1.00 85.75 97 PHE A N 1
ATOM 774 C CA . PHE A 1 97 ? 4.249 -7.443 -6.670 1.00 85.75 97 PHE A CA 1
ATOM 775 C C . PHE A 1 97 ? 5.147 -6.814 -7.738 1.00 85.75 97 PHE A C 1
ATOM 777 O O . PHE A 1 97 ? 6.143 -7.426 -8.123 1.00 85.75 97 PHE A O 1
ATOM 784 N N . ILE A 1 98 ? 4.851 -5.587 -8.180 1.00 86.12 98 ILE A N 1
ATOM 785 C CA . ILE A 1 98 ? 5.694 -4.880 -9.155 1.00 86.12 98 ILE A CA 1
ATOM 786 C C . ILE A 1 98 ? 7.079 -4.603 -8.556 1.00 86.12 98 ILE A C 1
ATOM 788 O O . ILE A 1 98 ? 8.087 -4.821 -9.226 1.00 86.12 98 ILE A O 1
ATOM 792 N N . SER A 1 99 ? 7.153 -4.190 -7.286 1.00 87.06 99 SER A N 1
ATOM 793 C CA . SER A 1 99 ? 8.437 -3.969 -6.605 1.00 87.06 99 SER A CA 1
ATOM 794 C C . SER A 1 99 ? 9.262 -5.253 -6.528 1.00 87.06 99 SER A C 1
ATOM 796 O O . SER A 1 99 ? 10.449 -5.232 -6.846 1.00 87.06 99 SER A O 1
ATOM 798 N N . LEU A 1 100 ? 8.642 -6.378 -6.157 1.00 88.56 100 LEU A N 1
ATOM 799 C CA . LEU A 1 100 ? 9.306 -7.682 -6.125 1.00 88.56 100 LEU A CA 1
ATOM 800 C C . LEU A 1 100 ? 9.792 -8.090 -7.515 1.00 88.56 100 LEU A C 1
ATOM 802 O O . LEU A 1 100 ? 10.931 -8.524 -7.642 1.00 88.56 100 LEU A O 1
ATOM 806 N N . TYR A 1 101 ? 8.973 -7.903 -8.552 1.00 86.75 101 TYR A N 1
ATOM 807 C CA . TYR A 1 101 ? 9.341 -8.216 -9.932 1.00 86.75 101 TYR A CA 1
ATOM 808 C C . TYR A 1 101 ? 10.558 -7.408 -10.404 1.00 86.75 101 TYR A C 1
ATOM 810 O O . TYR A 1 101 ? 11.518 -7.981 -10.920 1.00 86.75 101 TYR A O 1
ATOM 818 N N . ILE A 1 102 ? 10.560 -6.090 -10.173 1.00 86.12 102 ILE A N 1
ATOM 819 C CA . ILE A 1 102 ? 11.681 -5.215 -10.543 1.00 86.12 102 ILE A CA 1
ATOM 820 C C . ILE A 1 102 ? 12.949 -5.614 -9.776 1.00 86.12 102 ILE A C 1
ATOM 822 O O . ILE A 1 102 ? 14.011 -5.768 -10.381 1.00 86.12 102 ILE A O 1
ATOM 826 N N . MET A 1 103 ? 12.844 -5.829 -8.461 1.00 88.06 103 MET A N 1
ATOM 827 C CA . MET A 1 103 ? 13.988 -6.214 -7.629 1.00 88.06 103 MET A CA 1
ATOM 828 C C . MET A 1 103 ? 14.547 -7.583 -8.020 1.00 88.06 103 MET A C 1
ATOM 830 O O . MET A 1 103 ? 15.763 -7.740 -8.099 1.00 88.06 103 MET A O 1
ATOM 834 N N . LEU A 1 104 ? 13.685 -8.559 -8.319 1.00 88.56 104 LEU A N 1
ATOM 835 C CA . LEU A 1 104 ? 14.099 -9.879 -8.793 1.00 88.56 104 LEU A CA 1
ATOM 836 C C . LEU A 1 104 ? 14.848 -9.769 -10.128 1.00 88.56 104 LEU A C 1
ATOM 838 O O . LEU A 1 104 ? 15.905 -10.375 -10.287 1.00 88.56 104 LEU A O 1
ATOM 842 N N . GLY A 1 105 ? 14.346 -8.947 -11.056 1.00 84.38 105 GLY A N 1
ATOM 843 C CA . GLY A 1 105 ? 15.011 -8.676 -12.331 1.00 84.38 105 GLY A CA 1
ATOM 844 C C . GLY A 1 105 ? 16.419 -8.108 -12.141 1.00 84.38 105 GLY A C 1
ATOM 845 O O . GLY A 1 105 ? 17.369 -8.609 -12.741 1.00 84.38 105 GLY A O 1
ATOM 846 N N . VAL A 1 106 ? 16.581 -7.126 -11.248 1.00 86.44 106 VAL A N 1
ATOM 847 C CA . VAL A 1 106 ? 17.899 -6.560 -10.908 1.00 86.44 106 VAL A CA 1
ATOM 848 C C . VAL A 1 106 ? 18.812 -7.618 -10.281 1.00 86.44 106 VAL A C 1
ATOM 850 O O . VAL A 1 106 ? 19.957 -7.764 -10.711 1.00 86.44 106 VAL A O 1
ATOM 853 N N . ILE A 1 107 ? 18.318 -8.389 -9.306 1.00 88.31 107 ILE A N 1
ATOM 854 C CA . ILE A 1 107 ? 19.099 -9.422 -8.603 1.00 88.31 107 ILE A CA 1
ATOM 855 C C . ILE A 1 107 ? 19.568 -10.525 -9.557 1.00 88.31 107 ILE A C 1
ATOM 857 O O . ILE A 1 107 ? 20.693 -10.987 -9.413 1.00 88.31 107 ILE A O 1
ATOM 861 N N . ILE A 1 108 ? 18.744 -10.939 -10.525 1.00 87.44 108 ILE A N 1
ATOM 862 C CA . ILE A 1 108 ? 19.091 -11.996 -11.489 1.00 87.44 108 ILE A CA 1
ATOM 863 C C . ILE A 1 108 ? 20.054 -11.477 -12.562 1.00 87.44 108 ILE A C 1
ATOM 865 O O . ILE A 1 108 ? 21.022 -12.156 -12.901 1.00 87.44 108 ILE A O 1
ATOM 869 N N . ILE A 1 109 ? 19.822 -10.277 -13.099 1.00 84.88 109 ILE A N 1
ATOM 870 C CA . ILE A 1 109 ? 20.625 -9.740 -14.210 1.00 84.88 109 ILE A CA 1
ATOM 871 C C . ILE A 1 109 ? 22.023 -9.319 -13.737 1.00 84.88 109 ILE A C 1
ATOM 873 O O . ILE A 1 109 ? 22.994 -9.502 -14.472 1.00 84.88 109 ILE A O 1
ATOM 877 N N . THR A 1 110 ? 22.155 -8.827 -12.502 1.00 86.00 110 THR A N 1
ATOM 878 C CA . THR A 1 110 ? 23.443 -8.394 -11.929 1.00 86.00 110 THR A CA 1
ATOM 879 C C . THR A 1 110 ? 24.543 -9.472 -12.012 1.00 86.00 110 THR A C 1
ATOM 881 O O . THR A 1 110 ? 25.571 -9.193 -12.627 1.00 86.00 110 THR A O 1
ATOM 884 N N . PRO A 1 111 ? 24.383 -10.708 -11.495 1.00 85.00 111 PRO A N 1
ATOM 885 C CA . PRO A 1 111 ? 25.411 -11.746 -11.595 1.00 85.00 111 PRO A CA 1
ATOM 886 C C . PRO A 1 111 ? 25.669 -12.196 -13.040 1.00 85.00 111 PRO A C 1
ATOM 888 O O . PRO A 1 111 ? 26.818 -12.421 -13.412 1.00 85.00 111 PRO A O 1
ATOM 891 N N . ILE A 1 112 ? 24.630 -12.277 -13.880 1.00 85.94 112 ILE A N 1
ATOM 892 C CA . ILE A 1 112 ? 24.764 -12.693 -15.288 1.00 85.94 112 ILE A CA 1
ATOM 893 C C . ILE A 1 112 ? 25.571 -11.657 -16.086 1.00 85.94 112 ILE A C 1
ATOM 895 O O . ILE A 1 112 ? 26.349 -12.016 -16.971 1.00 85.94 112 ILE A O 1
ATOM 899 N N . SER A 1 113 ? 25.449 -10.374 -15.737 1.00 83.38 113 SER A N 1
ATOM 900 C CA . SER A 1 113 ? 26.169 -9.287 -16.406 1.00 83.38 113 SER A CA 1
ATOM 901 C C . SER A 1 113 ? 27.693 -9.345 -16.247 1.00 83.38 113 SER A C 1
ATOM 903 O O . SER A 1 113 ? 28.406 -8.844 -17.113 1.00 83.38 113 SER A O 1
ATOM 905 N N . PHE A 1 114 ? 28.204 -10.020 -15.208 1.00 83.25 114 PHE A N 1
ATOM 906 C CA . PHE A 1 114 ? 29.642 -10.269 -15.045 1.00 83.25 114 PHE A CA 1
ATOM 907 C C . PHE A 1 114 ? 30.174 -11.357 -15.987 1.00 83.25 114 PHE A C 1
ATOM 909 O O . PHE A 1 114 ? 31.369 -11.390 -16.267 1.00 83.25 114 PHE A O 1
ATOM 916 N N . VAL A 1 115 ? 29.300 -12.238 -16.482 1.00 85.44 115 VAL A N 1
ATOM 917 C CA . VAL A 1 115 ? 29.652 -13.319 -17.418 1.00 85.44 115 VAL A CA 1
ATOM 918 C C . VAL A 1 115 ? 29.436 -12.880 -18.867 1.00 85.44 115 VAL A C 1
ATOM 920 O O . VAL A 1 115 ? 30.208 -13.247 -19.749 1.00 85.44 115 VAL A O 1
ATOM 923 N N . MET A 1 116 ? 28.401 -12.076 -19.124 1.00 84.69 116 MET A N 1
ATOM 924 C CA . MET A 1 116 ? 28.062 -11.585 -20.459 1.00 84.69 116 MET A CA 1
ATOM 925 C C . MET A 1 116 ? 28.219 -10.058 -20.551 1.00 84.69 116 MET A C 1
ATOM 927 O O . MET A 1 116 ? 27.331 -9.324 -20.108 1.00 84.69 116 MET A O 1
ATOM 931 N N . PRO A 1 117 ? 29.291 -9.549 -21.191 1.00 77.06 117 PRO A N 1
ATOM 932 C CA . PRO A 1 117 ? 29.630 -8.121 -21.179 1.00 77.06 117 PRO A CA 1
ATOM 933 C C . PRO A 1 117 ? 28.578 -7.214 -21.842 1.00 77.06 117 PRO A C 1
ATOM 935 O O . PRO A 1 117 ? 28.496 -6.032 -21.523 1.00 77.06 117 PRO A O 1
ATOM 938 N N . GLN A 1 118 ? 27.722 -7.757 -22.714 1.00 79.88 118 GLN A N 1
ATOM 939 C CA . GLN A 1 118 ? 26.598 -7.027 -23.319 1.00 79.88 118 GLN A CA 1
ATOM 940 C C . GLN A 1 118 ? 25.548 -6.593 -22.278 1.00 79.88 118 GLN A C 1
ATOM 942 O O . GLN A 1 118 ? 24.971 -5.514 -22.393 1.00 79.88 118 GLN A O 1
ATOM 947 N N . LEU A 1 119 ? 25.327 -7.395 -21.230 1.00 81.00 119 LEU A N 1
ATOM 948 C CA . LEU A 1 119 ? 24.387 -7.077 -20.148 1.00 81.00 119 LEU A CA 1
ATOM 949 C C . LEU A 1 119 ? 24.959 -6.044 -19.169 1.00 81.00 119 LEU A C 1
ATOM 951 O O . LEU A 1 119 ? 24.190 -5.321 -18.536 1.00 81.00 119 LEU A O 1
ATOM 955 N N . LEU A 1 120 ? 26.288 -5.914 -19.087 1.00 81.31 120 LEU A N 1
ATOM 956 C CA . LEU A 1 120 ? 26.956 -4.904 -18.261 1.00 81.31 120 LEU A CA 1
ATOM 957 C C . LEU A 1 120 ? 26.639 -3.475 -18.734 1.00 81.31 120 LEU A C 1
ATOM 959 O O . LEU A 1 120 ? 26.575 -2.556 -17.925 1.00 81.31 120 LEU A O 1
ATOM 963 N N . VAL A 1 121 ? 26.380 -3.297 -20.034 1.00 83.81 121 VAL A N 1
ATOM 964 C CA . VAL A 1 121 ? 25.972 -2.010 -20.627 1.00 83.81 121 VAL A CA 1
ATOM 965 C C . VAL A 1 121 ? 24.525 -1.651 -20.267 1.00 83.81 121 VAL A C 1
ATOM 967 O O . VAL A 1 121 ? 24.204 -0.478 -20.102 1.00 83.81 121 VAL A O 1
ATOM 970 N N . ILE A 1 122 ? 23.650 -2.650 -20.118 1.00 82.62 122 ILE A N 1
ATOM 971 C CA . ILE A 1 122 ? 22.216 -2.465 -19.830 1.00 82.62 122 ILE A CA 1
ATOM 972 C C . ILE A 1 122 ? 21.966 -2.320 -18.320 1.00 82.62 122 ILE A C 1
ATOM 974 O O . ILE A 1 122 ? 21.018 -1.650 -17.905 1.00 82.62 122 ILE A O 1
ATOM 978 N N . LEU A 1 123 ? 22.832 -2.901 -17.484 1.00 83.94 123 LEU A N 1
ATOM 979 C CA . LEU A 1 123 ? 22.695 -2.912 -16.028 1.00 83.94 123 LEU A CA 1
ATOM 980 C C . LEU A 1 123 ? 22.482 -1.516 -15.394 1.00 83.94 123 LEU A C 1
ATOM 982 O O . LEU A 1 123 ? 21.568 -1.400 -14.576 1.00 83.94 123 LEU A O 1
ATOM 986 N N . PRO A 1 124 ? 23.219 -0.443 -15.762 1.00 84.44 124 PRO A N 1
ATOM 987 C CA . PRO A 1 124 ? 23.009 0.892 -15.195 1.00 84.44 124 PRO A CA 1
ATOM 988 C C . PRO A 1 124 ? 21.622 1.460 -15.510 1.00 84.44 124 PRO A C 1
ATOM 990 O O . PRO A 1 124 ? 21.025 2.128 -14.668 1.00 84.44 124 PRO A O 1
ATOM 993 N N . PHE A 1 125 ? 21.084 1.163 -16.698 1.00 85.38 125 PHE A N 1
ATOM 994 C CA . PHE A 1 125 ? 19.743 1.593 -17.097 1.00 85.38 125 PHE A CA 1
ATOM 995 C C . PHE A 1 125 ? 18.664 0.854 -16.311 1.00 85.38 125 PHE A C 1
ATOM 997 O O . PHE A 1 125 ? 17.713 1.478 -15.847 1.00 85.38 125 PHE A O 1
ATOM 1004 N N . LEU A 1 126 ? 18.829 -0.456 -16.108 1.00 84.94 126 LEU A N 1
ATOM 1005 C CA . LEU A 1 126 ? 17.908 -1.250 -15.297 1.00 84.94 126 LEU A CA 1
ATOM 1006 C C . LEU A 1 126 ? 17.918 -0.799 -13.829 1.00 84.94 126 LEU A C 1
ATOM 1008 O O . LEU A 1 126 ? 16.857 -0.655 -13.221 1.00 84.94 126 LEU A O 1
ATOM 1012 N N . LEU A 1 127 ? 19.105 -0.533 -13.273 1.00 85.56 127 LEU A N 1
ATOM 1013 C CA . LEU A 1 127 ? 19.253 -0.023 -11.911 1.00 85.56 127 LEU A CA 1
ATOM 1014 C C . LEU A 1 127 ? 18.605 1.361 -11.780 1.00 85.56 127 LEU A C 1
ATOM 1016 O O . LEU A 1 127 ? 17.820 1.588 -10.863 1.00 85.56 127 LEU A O 1
ATOM 1020 N N . GLY A 1 128 ? 18.881 2.265 -12.726 1.00 85.75 128 GLY A N 1
ATOM 1021 C CA . GLY A 1 128 ? 18.279 3.598 -12.773 1.00 85.75 128 GLY A CA 1
ATOM 1022 C C . GLY A 1 128 ? 16.754 3.544 -12.873 1.00 85.75 128 GLY A C 1
ATOM 1023 O O . GLY A 1 128 ? 16.063 4.241 -12.131 1.00 85.75 128 GLY A O 1
ATOM 1024 N N . PHE A 1 129 ? 16.220 2.657 -13.715 1.00 84.06 129 PHE A N 1
ATOM 1025 C CA . PHE A 1 129 ? 14.783 2.410 -13.810 1.00 84.06 129 PHE A CA 1
ATOM 1026 C C . PHE A 1 129 ? 14.204 1.932 -12.475 1.00 84.06 129 PHE A C 1
ATOM 1028 O O . PHE A 1 129 ? 13.209 2.487 -12.016 1.00 84.06 129 PHE A O 1
ATOM 1035 N N . ALA A 1 130 ? 14.837 0.961 -11.812 1.00 85.38 130 ALA A N 1
ATOM 1036 C CA . ALA A 1 130 ? 14.388 0.480 -10.509 1.00 85.38 130 ALA A CA 1
ATOM 1037 C C . ALA A 1 130 ? 14.388 1.599 -9.454 1.00 85.38 130 ALA A C 1
ATOM 1039 O O . ALA A 1 130 ? 13.382 1.804 -8.774 1.00 85.38 130 ALA A O 1
ATOM 1040 N N . PHE A 1 131 ? 15.470 2.377 -9.363 1.00 86.50 131 PHE A N 1
ATOM 1041 C CA . PHE A 1 131 ? 15.594 3.474 -8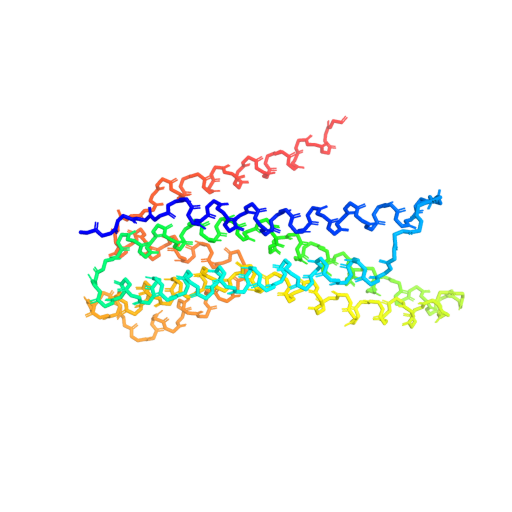.399 1.00 86.50 131 PHE A CA 1
ATOM 1042 C C . PHE A 1 131 ? 14.586 4.605 -8.615 1.00 86.50 131 PHE A C 1
ATOM 1044 O O . PHE A 1 131 ? 14.212 5.254 -7.643 1.00 86.50 131 PHE A O 1
ATOM 1051 N N . ILE A 1 132 ? 14.135 4.846 -9.848 1.00 86.38 132 ILE A N 1
ATOM 1052 C CA . ILE A 1 132 ? 13.132 5.879 -10.148 1.00 86.38 132 ILE A CA 1
ATOM 1053 C C . ILE A 1 132 ? 11.712 5.329 -9.979 1.00 86.38 132 ILE A C 1
ATOM 1055 O O . ILE A 1 132 ? 10.864 5.969 -9.358 1.00 86.38 132 ILE A O 1
ATOM 1059 N N . MET A 1 133 ? 11.441 4.133 -10.504 1.00 81.75 133 MET A N 1
ATOM 1060 C CA . MET A 1 133 ? 10.086 3.582 -10.554 1.00 81.75 133 MET A CA 1
ATOM 1061 C C . MET A 1 133 ? 9.598 3.082 -9.199 1.00 81.75 133 MET A C 1
ATOM 1063 O O . MET A 1 133 ? 8.425 3.285 -8.882 1.00 81.75 133 MET A O 1
ATOM 1067 N N . LEU A 1 134 ? 10.465 2.471 -8.377 1.00 86.56 134 LEU A N 1
ATOM 1068 C CA . LEU A 1 134 ? 10.055 1.986 -7.054 1.00 86.56 134 LEU A CA 1
ATOM 1069 C C . LEU A 1 134 ? 9.494 3.121 -6.178 1.00 86.56 134 LEU A C 1
ATOM 1071 O O . LEU A 1 134 ? 8.369 2.973 -5.696 1.00 86.56 134 LEU A O 1
ATOM 1075 N N . PRO A 1 135 ? 10.188 4.263 -5.988 1.00 85.56 135 PRO A N 1
ATOM 1076 C CA . PRO A 1 135 ? 9.649 5.376 -5.207 1.00 85.56 135 PRO A CA 1
ATOM 1077 C C . PRO A 1 135 ? 8.323 5.918 -5.740 1.00 85.56 135 PRO A C 1
ATOM 1079 O O . PRO A 1 135 ? 7.439 6.243 -4.947 1.00 85.56 135 PRO A O 1
ATOM 1082 N N . ILE A 1 136 ? 8.154 5.993 -7.064 1.00 83.31 136 ILE A N 1
ATOM 1083 C CA . ILE A 1 136 ? 6.911 6.477 -7.681 1.00 83.31 136 ILE A CA 1
ATOM 1084 C C . ILE A 1 136 ? 5.754 5.540 -7.326 1.00 83.31 136 ILE A C 1
ATOM 1086 O O . ILE A 1 136 ? 4.742 5.987 -6.789 1.00 83.31 136 ILE A O 1
ATOM 1090 N N . ILE A 1 137 ? 5.925 4.235 -7.553 1.00 85.81 137 ILE A N 1
ATOM 1091 C CA . ILE A 1 137 ? 4.909 3.214 -7.256 1.00 85.81 137 ILE A CA 1
ATOM 1092 C C . ILE A 1 137 ? 4.533 3.239 -5.768 1.00 85.81 137 ILE A C 1
ATOM 1094 O O . ILE A 1 137 ? 3.350 3.251 -5.419 1.00 85.81 137 ILE A O 1
ATOM 1098 N N . TRP A 1 138 ? 5.532 3.305 -4.885 1.00 84.94 138 TRP A N 1
ATOM 1099 C CA . TRP A 1 138 ? 5.308 3.373 -3.441 1.00 84.94 138 TRP A CA 1
ATOM 1100 C C . TRP A 1 138 ? 4.619 4.664 -3.003 1.00 84.94 138 TRP A C 1
ATOM 1102 O O . TRP A 1 138 ? 3.793 4.625 -2.095 1.00 84.94 138 TRP A O 1
ATOM 1112 N N . THR A 1 139 ? 4.881 5.791 -3.667 1.00 82.62 139 THR A N 1
ATOM 1113 C CA . THR A 1 139 ? 4.191 7.058 -3.382 1.00 82.62 139 THR A CA 1
ATOM 1114 C C . THR A 1 139 ? 2.685 6.916 -3.591 1.00 82.62 139 THR A C 1
ATOM 1116 O O . THR A 1 139 ? 1.905 7.259 -2.701 1.00 82.62 139 THR A O 1
ATOM 1119 N N . PHE A 1 140 ? 2.259 6.334 -4.715 1.00 79.12 140 PHE A N 1
ATOM 1120 C CA . PHE A 1 140 ? 0.839 6.082 -4.976 1.00 79.12 140 PHE A CA 1
ATOM 1121 C C . PHE A 1 140 ? 0.229 5.095 -3.976 1.00 79.12 140 PHE A C 1
ATOM 1123 O O . PHE A 1 140 ? -0.871 5.333 -3.472 1.00 79.12 140 PHE A O 1
ATOM 1130 N N . ALA A 1 141 ? 0.953 4.024 -3.637 1.00 83.12 141 ALA A N 1
ATOM 1131 C CA . ALA A 1 141 ? 0.497 3.041 -2.655 1.00 83.12 141 ALA A CA 1
ATOM 1132 C C . ALA A 1 141 ? 0.307 3.655 -1.257 1.00 83.12 141 ALA A C 1
ATOM 1134 O O . ALA A 1 141 ? -0.694 3.389 -0.594 1.00 83.12 141 ALA A O 1
ATOM 1135 N N . ILE A 1 142 ? 1.227 4.524 -0.828 1.00 83.25 142 ILE A N 1
ATOM 1136 C CA . ILE A 1 142 ? 1.139 5.220 0.460 1.00 83.25 142 ILE A CA 1
ATOM 1137 C C . ILE A 1 142 ? -0.031 6.202 0.455 1.00 83.25 142 ILE A C 1
ATOM 1139 O O . ILE A 1 142 ? -0.819 6.199 1.396 1.00 83.25 142 ILE A O 1
ATOM 1143 N N . ILE A 1 143 ? -0.196 7.004 -0.603 1.00 81.00 143 ILE A N 1
ATOM 1144 C CA . ILE A 1 143 ? -1.321 7.950 -0.716 1.00 81.00 143 ILE A CA 1
ATOM 1145 C C . ILE A 1 143 ? -2.666 7.219 -0.620 1.00 81.00 143 ILE A C 1
ATOM 1147 O O . ILE A 1 143 ? -3.591 7.716 0.031 1.00 81.00 143 ILE A O 1
ATOM 1151 N N . ALA A 1 144 ? -2.764 6.029 -1.218 1.00 79.00 144 ALA A N 1
ATOM 1152 C CA . ALA A 1 144 ? -3.942 5.176 -1.110 1.00 79.00 144 ALA A CA 1
ATOM 1153 C C . ALA A 1 144 ? -4.217 4.709 0.335 1.00 79.00 144 ALA A C 1
ATOM 1155 O O . ALA A 1 144 ? -5.377 4.599 0.728 1.00 79.00 144 ALA A O 1
ATOM 1156 N N . ASP A 1 145 ? -3.175 4.469 1.141 1.00 82.19 145 ASP A N 1
ATOM 1157 C CA . ASP A 1 145 ? -3.305 3.944 2.510 1.00 82.19 145 ASP A CA 1
ATOM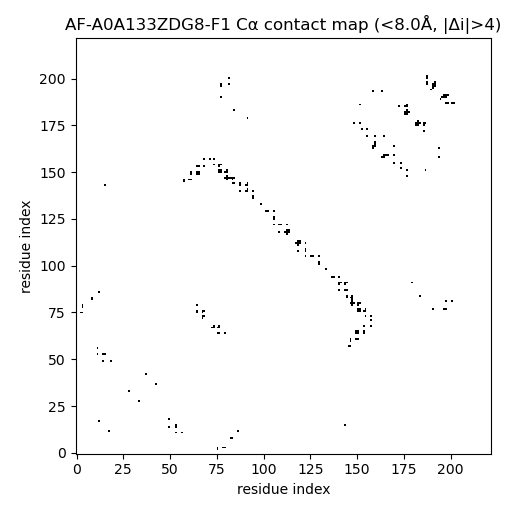 1158 C C . ASP A 1 145 ? -3.406 5.023 3.609 1.00 82.19 145 ASP A C 1
ATOM 1160 O O . ASP A 1 145 ? -3.739 4.718 4.756 1.00 82.19 145 ASP A O 1
ATOM 1164 N N . ILE A 1 146 ? -3.165 6.305 3.302 1.00 82.81 146 ILE A N 1
ATOM 1165 C CA . ILE A 1 146 ? -3.255 7.397 4.294 1.00 82.81 146 ILE A CA 1
ATOM 1166 C C . ILE A 1 146 ? -4.621 7.426 5.016 1.00 82.81 146 ILE A C 1
ATOM 1168 O O . ILE A 1 146 ? -4.638 7.484 6.253 1.00 82.81 146 ILE A O 1
ATOM 1172 N N . PRO A 1 147 ? -5.779 7.372 4.320 1.00 77.44 147 PRO A N 1
ATOM 1173 C CA . PRO A 1 147 ? -7.080 7.415 4.990 1.00 77.44 147 PRO A CA 1
ATOM 1174 C C . PRO A 1 147 ? -7.315 6.224 5.930 1.00 77.44 147 PRO A C 1
ATOM 1176 O O . PRO A 1 147 ? -7.878 6.399 7.016 1.00 77.44 147 PRO A O 1
ATOM 1179 N N . SER A 1 148 ? -6.881 5.021 5.540 1.00 81.06 148 SER A N 1
ATOM 1180 C CA . SER A 1 148 ? -6.953 3.813 6.375 1.00 81.06 148 SER A CA 1
ATOM 1181 C C . SER A 1 148 ? -6.043 3.927 7.590 1.00 81.06 148 SER A C 1
ATOM 1183 O O . SER A 1 148 ? -6.479 3.615 8.699 1.00 81.06 148 SER A O 1
ATOM 1185 N N . PHE A 1 149 ? -4.818 4.423 7.422 1.00 81.88 149 PHE A N 1
ATOM 1186 C CA . PHE A 1 149 ? -3.873 4.599 8.522 1.00 81.88 149 PHE A CA 1
ATOM 1187 C C . PHE A 1 149 ? -4.407 5.571 9.581 1.00 81.88 149 PHE A C 1
ATOM 1189 O O . PHE A 1 149 ? -4.420 5.264 10.775 1.00 81.88 149 PHE A O 1
ATOM 1196 N N . ILE A 1 150 ? -4.953 6.713 9.155 1.00 81.19 150 ILE A N 1
ATOM 1197 C CA . ILE A 1 150 ? -5.552 7.694 10.071 1.00 81.19 150 ILE A CA 1
ATOM 1198 C C . ILE A 1 150 ? -6.733 7.077 10.826 1.00 81.19 150 ILE A C 1
ATOM 1200 O O . ILE A 1 150 ? -6.849 7.257 12.040 1.00 81.19 150 ILE A O 1
ATOM 1204 N N . ALA A 1 151 ? -7.597 6.318 10.145 1.00 80.38 151 ALA A N 1
ATOM 1205 C CA . ALA A 1 151 ? -8.707 5.624 10.794 1.00 80.38 151 ALA A CA 1
ATOM 1206 C C . ALA A 1 151 ? -8.230 4.563 11.803 1.00 80.38 151 ALA A C 1
ATOM 1208 O O . ALA A 1 151 ? -8.805 4.459 12.885 1.00 80.38 151 ALA A O 1
ATOM 1209 N N . ALA A 1 152 ? -7.146 3.840 11.517 1.00 81.62 152 ALA A N 1
ATOM 1210 C CA . ALA A 1 152 ? -6.555 2.880 12.449 1.00 81.62 152 ALA A CA 1
ATOM 1211 C C . ALA A 1 152 ? -6.038 3.549 13.731 1.00 81.62 152 ALA A C 1
ATOM 1213 O O . ALA A 1 152 ? -6.364 3.123 14.843 1.00 81.62 152 ALA A O 1
ATOM 1214 N N . VAL A 1 153 ? -5.305 4.658 13.587 1.00 82.44 153 VAL A N 1
ATOM 1215 C CA . VAL A 1 153 ? -4.832 5.459 14.725 1.00 82.44 153 VAL A CA 1
ATOM 1216 C C . VAL A 1 153 ? -6.014 5.966 15.553 1.00 82.44 153 VAL A C 1
ATOM 1218 O O . VAL A 1 153 ? -5.977 5.914 16.783 1.00 82.44 153 VAL A O 1
ATOM 1221 N N . CYS A 1 154 ? -7.103 6.387 14.903 1.00 79.38 154 CYS A N 1
ATOM 1222 C CA . CYS A 1 154 ? -8.324 6.797 15.596 1.00 79.38 154 CYS A CA 1
ATOM 1223 C C . CYS A 1 154 ? -8.926 5.654 16.448 1.00 79.38 154 CYS A C 1
ATOM 1225 O O . CYS A 1 154 ? -9.315 5.898 17.594 1.00 79.38 154 CYS A O 1
ATOM 1227 N N . ILE A 1 155 ? -8.963 4.411 15.942 1.00 82.06 155 ILE A N 1
ATOM 1228 C CA . ILE A 1 155 ? -9.422 3.232 16.707 1.00 82.06 155 ILE A CA 1
ATOM 1229 C C . ILE A 1 155 ? -8.501 2.981 17.905 1.00 82.06 155 ILE A C 1
ATOM 1231 O O . ILE A 1 155 ? -8.992 2.749 19.012 1.00 82.06 155 ILE A O 1
ATOM 1235 N N . LEU A 1 156 ? -7.181 3.048 17.712 1.00 83.06 156 LEU A N 1
ATOM 1236 C CA . LEU A 1 156 ? -6.194 2.818 18.773 1.00 83.06 156 LEU A CA 1
ATOM 1237 C C . LEU A 1 156 ? -6.311 3.843 19.903 1.00 83.06 156 LEU A C 1
ATOM 1239 O O . LEU A 1 156 ? -6.378 3.464 21.075 1.00 83.06 156 LEU A O 1
ATOM 1243 N N . VAL A 1 157 ? -6.413 5.132 19.565 1.00 81.69 157 VAL A N 1
ATOM 1244 C CA . VAL A 1 157 ? -6.585 6.215 20.546 1.00 81.69 157 VAL A CA 1
ATOM 1245 C C . VAL A 1 157 ? -7.878 6.032 21.341 1.00 81.69 157 VAL A C 1
ATOM 1247 O O . VAL A 1 157 ? -7.855 6.140 22.569 1.00 81.69 157 VAL A O 1
ATOM 1250 N N . LEU A 1 158 ? -8.990 5.691 20.679 1.00 80.19 158 LEU A N 1
ATOM 1251 C CA . LEU A 1 158 ? -10.258 5.428 21.366 1.00 80.19 158 LEU A CA 1
ATOM 1252 C C . LEU A 1 158 ? -10.173 4.193 22.274 1.00 80.19 158 LEU A C 1
ATOM 1254 O O . LEU A 1 158 ? -10.592 4.251 23.428 1.00 80.19 158 LEU A O 1
ATOM 1258 N N . THR A 1 159 ? -9.565 3.107 21.797 1.00 80.38 159 THR A N 1
ATOM 1259 C CA . THR A 1 159 ? -9.388 1.862 22.567 1.00 80.38 159 THR A CA 1
ATOM 1260 C C . THR A 1 159 ? -8.530 2.088 23.815 1.00 80.38 159 THR A C 1
ATOM 1262 O O . THR A 1 159 ? -8.848 1.573 24.888 1.00 80.38 159 THR A O 1
ATOM 1265 N N . LYS A 1 160 ? -7.480 2.912 23.708 1.00 81.88 160 LYS A N 1
ATOM 1266 C CA . LYS A 1 160 ? -6.671 3.356 24.850 1.00 81.88 160 LYS A CA 1
ATOM 1267 C C . LYS A 1 160 ? -7.474 4.238 25.806 1.00 81.88 160 LYS A C 1
ATOM 1269 O O . LYS A 1 160 ? -7.389 4.038 27.011 1.00 81.88 160 LYS A O 1
ATOM 1274 N N . SER A 1 161 ? -8.256 5.189 25.289 1.00 80.06 161 SER A N 1
ATOM 1275 C CA . SER A 1 161 ? -9.054 6.103 26.123 1.00 80.06 161 SER A CA 1
ATOM 1276 C C . SER A 1 161 ? -10.118 5.387 26.963 1.00 80.06 161 SER A C 1
ATOM 1278 O O . SER A 1 161 ? -10.454 5.852 28.046 1.00 80.06 161 SER A O 1
ATOM 1280 N N . GLU A 1 162 ? -10.606 4.232 26.502 1.00 79.88 162 GLU A N 1
ATOM 1281 C CA . GLU A 1 162 ? -11.527 3.372 27.255 1.00 79.88 162 GLU A CA 1
ATOM 1282 C C . GLU A 1 162 ? -10.810 2.349 28.159 1.00 79.88 162 GLU A C 1
ATOM 1284 O O . GLU A 1 162 ? -11.436 1.401 28.626 1.00 79.88 162 GLU A O 1
ATOM 1289 N N . ASN A 1 163 ? -9.499 2.503 28.401 1.00 70.62 163 ASN A N 1
ATOM 1290 C CA . ASN A 1 163 ? -8.660 1.596 29.202 1.00 70.62 163 ASN A CA 1
ATOM 1291 C C . ASN A 1 163 ? -8.713 0.116 28.771 1.00 70.62 163 ASN A C 1
ATOM 1293 O O . ASN A 1 163 ? -8.373 -0.781 29.541 1.00 70.62 163 ASN A O 1
ATOM 1297 N N . LYS A 1 164 ? -9.080 -0.163 27.514 1.00 74.00 164 LYS A N 1
ATOM 1298 C CA . LYS A 1 164 ? -9.131 -1.532 26.976 1.00 74.00 164 LYS A CA 1
ATOM 1299 C C . LYS A 1 164 ? -7.744 -2.087 26.634 1.00 74.00 164 LYS A C 1
ATOM 1301 O O . LYS A 1 164 ? -7.607 -3.291 26.414 1.00 74.00 164 LYS A O 1
ATOM 1306 N N . ILE A 1 165 ? -6.715 -1.234 26.566 1.00 82.50 165 ILE A N 1
ATOM 1307 C CA . ILE A 1 165 ? -5.359 -1.619 26.158 1.00 82.50 165 ILE A CA 1
ATOM 1308 C C . ILE A 1 165 ? -4.266 -0.807 26.873 1.00 82.50 165 ILE A C 1
ATOM 1310 O O . ILE A 1 165 ? -4.436 0.381 27.140 1.00 82.50 165 ILE A O 1
ATOM 1314 N N . SER A 1 166 ? -3.126 -1.444 27.164 1.00 82.69 166 SER A N 1
ATOM 1315 C CA . SER A 1 166 ? -1.944 -0.786 27.736 1.00 82.69 166 SER A CA 1
ATOM 1316 C C . SER A 1 166 ? -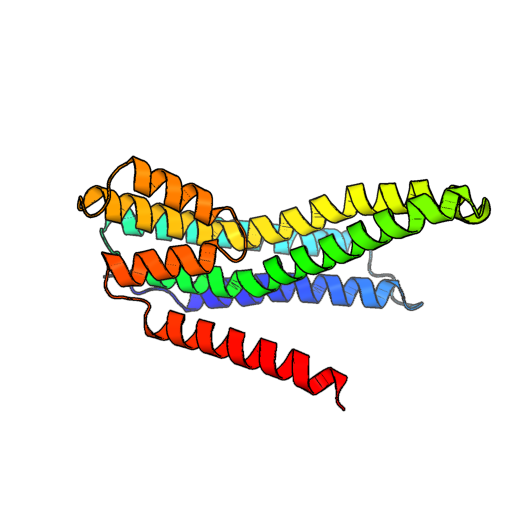1.126 -0.042 26.671 1.00 82.69 166 SER A C 1
ATOM 1318 O O . SER A 1 166 ? -1.173 -0.379 25.486 1.00 82.69 166 SER A O 1
ATOM 1320 N N . LEU A 1 167 ? -0.324 0.944 27.095 1.00 74.94 167 LEU A N 1
ATOM 1321 C CA . LEU A 1 167 ? 0.536 1.743 26.207 1.00 74.94 167 LEU A CA 1
ATOM 1322 C C . LEU A 1 167 ? 1.466 0.890 25.337 1.00 74.94 167 LEU A C 1
ATOM 1324 O O . LEU A 1 167 ? 1.539 1.113 24.133 1.00 74.94 167 LEU A O 1
ATOM 1328 N N . GLY A 1 168 ? 2.129 -0.111 25.924 1.00 77.31 168 GLY A N 1
ATOM 1329 C CA . GLY A 1 168 ? 3.053 -0.979 25.186 1.00 77.31 168 GLY A CA 1
ATOM 1330 C C . GLY A 1 168 ? 2.361 -1.773 24.074 1.00 77.31 168 GLY A C 1
ATOM 1331 O O . GLY A 1 168 ? 2.853 -1.823 22.951 1.00 77.31 168 GLY A O 1
ATOM 1332 N N . LYS A 1 169 ? 1.168 -2.319 24.345 1.00 81.94 169 LYS A N 1
ATOM 1333 C CA . LYS A 1 169 ? 0.375 -3.022 23.323 1.00 81.94 169 LYS A CA 1
ATOM 1334 C C . LYS A 1 169 ? -0.144 -2.064 22.248 1.00 81.94 169 LYS A C 1
ATOM 1336 O O . LYS A 1 169 ? -0.191 -2.435 21.084 1.00 81.94 169 LYS A O 1
ATOM 1341 N N . CYS A 1 170 ? -0.478 -0.826 22.612 1.00 81.12 170 CYS A N 1
ATOM 1342 C CA . CYS A 1 170 ? -0.873 0.206 21.652 1.00 81.12 170 CYS A CA 1
ATOM 1343 C C . CYS A 1 170 ? 0.254 0.551 20.662 1.00 81.12 170 CYS A C 1
ATOM 1345 O O . CYS A 1 170 ? -0.018 0.716 19.477 1.00 81.12 170 CYS A O 1
ATOM 1347 N N . ILE A 1 171 ? 1.505 0.643 21.130 1.00 81.00 171 ILE A N 1
ATOM 1348 C CA . ILE A 1 171 ? 2.673 0.889 20.265 1.00 81.00 171 ILE A CA 1
ATOM 1349 C C . ILE A 1 171 ? 2.915 -0.306 19.340 1.00 81.00 171 ILE A C 1
ATOM 1351 O O . ILE A 1 171 ? 3.169 -0.121 18.155 1.00 81.00 171 ILE A O 1
ATOM 1355 N N . LEU A 1 172 ? 2.785 -1.530 19.857 1.00 82.12 172 LEU A N 1
ATOM 1356 C CA . LEU A 1 172 ? 2.941 -2.739 19.051 1.00 82.12 172 LEU A CA 1
ATOM 1357 C C . LEU A 1 172 ? 1.915 -2.800 17.911 1.00 82.12 172 LEU A C 1
ATOM 1359 O O . LEU A 1 172 ? 2.305 -2.995 16.766 1.00 82.12 172 LEU A O 1
ATOM 1363 N N . HIS A 1 173 ? 0.635 -2.551 18.198 1.00 85.62 173 HIS A N 1
ATOM 1364 C CA . HIS A 1 173 ? -0.399 -2.476 17.160 1.00 85.62 173 HIS A CA 1
ATOM 1365 C C . HIS A 1 173 ? -0.130 -1.357 16.145 1.00 85.62 173 HIS A C 1
ATOM 1367 O O . HIS A 1 173 ? -0.315 -1.541 14.948 1.00 85.62 173 HIS A O 1
ATOM 1373 N N . PHE A 1 174 ? 0.385 -0.208 16.594 1.00 81.69 174 PHE A N 1
ATOM 1374 C CA . PHE A 1 174 ? 0.786 0.867 15.687 1.00 81.69 174 PHE A CA 1
ATOM 1375 C C . PHE A 1 174 ? 1.908 0.439 14.724 1.00 81.69 174 PHE A C 1
ATOM 1377 O O . PHE A 1 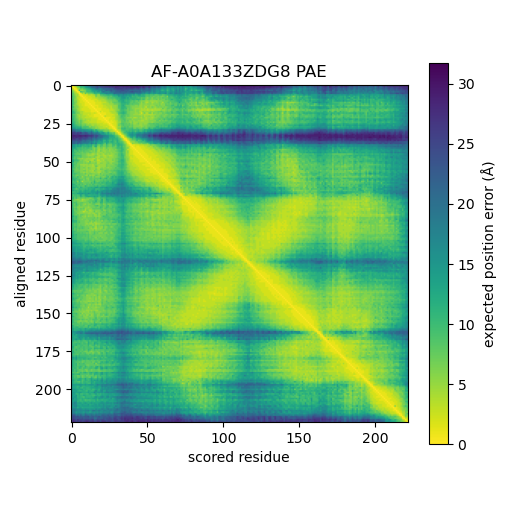174 ? 1.837 0.748 13.538 1.00 81.69 174 PHE A O 1
ATOM 1384 N N . ILE A 1 175 ? 2.910 -0.305 15.206 1.00 80.81 175 ILE A N 1
ATOM 1385 C CA . ILE A 1 175 ? 3.990 -0.847 14.365 1.00 80.81 175 ILE A CA 1
ATOM 1386 C C . ILE A 1 175 ? 3.440 -1.884 13.376 1.00 80.81 175 ILE A C 1
ATOM 1388 O O . ILE A 1 175 ? 3.781 -1.844 12.196 1.00 80.81 175 ILE A O 1
ATOM 1392 N N . LEU A 1 176 ? 2.557 -2.781 13.828 1.00 82.31 176 LEU A N 1
ATOM 1393 C CA . LEU A 1 176 ? 1.919 -3.781 12.962 1.00 82.31 176 LEU A CA 1
ATOM 1394 C C . LEU A 1 176 ? 1.062 -3.139 11.864 1.00 82.31 176 LEU A C 1
ATOM 1396 O O . LEU A 1 176 ? 0.970 -3.685 10.770 1.00 82.31 176 LEU A O 1
ATOM 1400 N N . GLN A 1 177 ? 0.499 -1.956 12.121 1.00 82.75 177 GLN A N 1
ATOM 1401 C CA . GLN A 1 177 ? -0.285 -1.193 11.151 1.00 82.75 177 GLN A CA 1
ATOM 1402 C C . GLN A 1 177 ? 0.536 -0.668 9.959 1.00 82.75 177 GLN A C 1
ATOM 1404 O O . GLN A 1 177 ? -0.061 -0.307 8.948 1.00 82.75 177 GLN A O 1
ATOM 1409 N N . ILE A 1 178 ? 1.868 -0.592 10.082 1.00 80.00 178 ILE A N 1
ATOM 1410 C CA . ILE A 1 178 ? 2.780 -0.115 9.026 1.00 80.00 178 ILE A CA 1
ATOM 1411 C C . ILE A 1 178 ? 3.145 -1.249 8.060 1.00 80.00 178 ILE A C 1
ATOM 1413 O O . ILE A 1 178 ? 3.444 -0.998 6.895 1.00 80.00 178 ILE A O 1
ATOM 1417 N N . ILE A 1 179 ? 3.140 -2.497 8.535 1.00 79.75 179 ILE A N 1
ATOM 1418 C CA . ILE A 1 179 ? 3.545 -3.653 7.737 1.00 79.75 179 ILE A CA 1
ATOM 1419 C C . ILE A 1 179 ? 2.369 -4.062 6.833 1.00 79.75 179 ILE A C 1
ATOM 1421 O O . ILE A 1 179 ? 1.326 -4.463 7.360 1.00 79.75 179 ILE A O 1
ATOM 1425 N N . PRO A 1 180 ? 2.522 -4.021 5.492 1.00 69.62 180 PRO A N 1
ATOM 1426 C CA . PRO A 1 180 ? 1.477 -4.466 4.574 1.00 69.62 180 PRO A CA 1
ATOM 1427 C C . PRO A 1 180 ? 1.062 -5.910 4.876 1.00 69.62 180 PRO A C 1
ATOM 1429 O O . PRO A 1 180 ? 1.909 -6.724 5.246 1.00 69.62 180 PRO A O 1
ATOM 1432 N N . ILE A 1 181 ? -0.218 -6.248 4.685 1.00 73.12 181 ILE A N 1
ATOM 1433 C CA . ILE A 1 181 ? -0.835 -7.567 4.961 1.00 73.12 181 ILE A CA 1
ATOM 1434 C C . ILE A 1 181 ? -1.075 -7.803 6.458 1.00 73.12 181 ILE A C 1
ATOM 1436 O O . ILE A 1 181 ? -2.177 -8.190 6.861 1.00 73.12 181 ILE A O 1
ATOM 1440 N N . VAL A 1 182 ? -0.055 -7.575 7.289 1.00 80.31 182 VAL A N 1
ATOM 1441 C CA . VAL A 1 182 ? -0.153 -7.715 8.751 1.00 80.31 182 VAL A CA 1
ATOM 1442 C C . VAL A 1 182 ? -1.116 -6.676 9.326 1.00 80.31 182 VAL A C 1
ATOM 1444 O O . VAL A 1 182 ? -1.906 -6.981 10.219 1.00 80.31 182 VAL A O 1
ATOM 1447 N N . ASP A 1 183 ? -1.109 -5.479 8.752 1.00 79.88 183 ASP A N 1
ATOM 1448 C CA . ASP A 1 183 ? -2.005 -4.371 9.057 1.00 79.88 183 ASP A CA 1
ATOM 1449 C C . ASP A 1 183 ? -3.507 -4.716 9.002 1.00 79.88 183 ASP A C 1
ATOM 1451 O O . ASP A 1 183 ? -4.267 -4.235 9.848 1.00 79.88 183 ASP A O 1
ATOM 1455 N N . ILE A 1 184 ? -3.948 -5.542 8.046 1.00 78.75 184 ILE A N 1
ATOM 1456 C CA . ILE A 1 184 ? -5.342 -5.998 7.903 1.00 78.75 184 ILE A CA 1
ATOM 1457 C C . ILE A 1 184 ? -5.689 -6.973 9.027 1.00 78.75 184 ILE A C 1
ATOM 1459 O O . ILE A 1 184 ? -6.747 -6.854 9.650 1.00 78.75 184 ILE A O 1
ATOM 1463 N N . ILE A 1 185 ? -4.799 -7.932 9.299 1.00 79.75 185 ILE A N 1
ATOM 1464 C CA . ILE A 1 185 ? -4.995 -8.944 10.345 1.00 79.75 185 ILE A CA 1
ATOM 1465 C C . ILE A 1 185 ? -5.073 -8.263 11.710 1.00 79.75 185 ILE A C 1
ATOM 1467 O O . ILE A 1 185 ? -5.985 -8.543 12.491 1.00 79.75 185 ILE A O 1
ATOM 1471 N N . ASP A 1 186 ? -4.155 -7.337 11.979 1.00 81.12 186 ASP A N 1
ATOM 1472 C CA . ASP A 1 186 ? -4.081 -6.631 13.252 1.00 81.12 186 ASP A CA 1
ATOM 1473 C C . ASP A 1 186 ? -5.291 -5.713 13.475 1.00 81.12 186 ASP A C 1
ATOM 1475 O O . ASP A 1 186 ? -5.941 -5.760 14.524 1.00 81.12 186 ASP A O 1
ATOM 1479 N N . GLY A 1 187 ? -5.696 -4.948 12.457 1.00 76.44 187 GLY A N 1
ATOM 1480 C CA . GLY A 1 187 ? -6.888 -4.106 12.557 1.00 76.44 187 GLY A CA 1
ATOM 1481 C C . GLY A 1 187 ? -8.182 -4.905 12.721 1.00 76.44 187 GLY A C 1
ATOM 1482 O O . GLY A 1 187 ? -9.054 -4.525 13.515 1.00 76.44 187 GLY A O 1
ATOM 1483 N N . LEU A 1 188 ? -8.304 -6.053 12.041 1.00 79.94 188 LEU A N 1
ATOM 1484 C CA . LEU A 1 188 ? -9.412 -6.987 12.261 1.00 79.94 188 LEU A CA 1
ATOM 1485 C C . LEU A 1 188 ? -9.385 -7.547 13.684 1.00 79.94 188 LEU A C 1
ATOM 1487 O O . LEU A 1 188 ? -10.423 -7.542 14.351 1.00 79.94 188 LEU A O 1
ATOM 1491 N N . TYR A 1 189 ? -8.216 -7.951 14.182 1.00 80.12 189 TYR A N 1
ATOM 1492 C CA . TYR A 1 189 ? -8.047 -8.440 15.548 1.00 80.12 189 TYR A CA 1
ATOM 1493 C C . TYR A 1 189 ? -8.502 -7.405 16.580 1.00 80.12 189 TYR A C 1
ATOM 1495 O O . TYR A 1 189 ? -9.290 -7.737 17.470 1.00 80.12 189 TYR A O 1
ATOM 1503 N N . ILE A 1 190 ? -8.090 -6.141 16.434 1.00 80.75 190 ILE A N 1
ATOM 1504 C CA . ILE A 1 190 ? -8.494 -5.064 17.345 1.00 80.75 190 ILE A CA 1
ATOM 1505 C C . ILE A 1 190 ? -10.013 -4.862 17.304 1.00 80.75 190 ILE A C 1
ATOM 1507 O O . ILE A 1 190 ? -10.663 -4.772 18.351 1.00 80.75 190 ILE A O 1
ATOM 1511 N N . SER A 1 191 ? -10.593 -4.829 16.101 1.00 78.44 191 SER A N 1
ATOM 1512 C CA . SER A 1 191 ? -12.032 -4.613 15.920 1.00 78.44 191 SER A CA 1
ATOM 1513 C C . SER A 1 191 ? -12.885 -5.741 16.521 1.00 78.44 191 SER A C 1
ATOM 1515 O O . SER A 1 191 ? -13.919 -5.474 17.142 1.00 78.44 191 SER A O 1
ATOM 1517 N N . ILE A 1 192 ? -12.429 -6.995 16.426 1.00 79.75 192 ILE A N 1
ATOM 1518 C CA . ILE A 1 192 ? -13.154 -8.160 16.945 1.00 79.75 192 ILE A CA 1
ATOM 1519 C C . ILE A 1 192 ? -12.938 -8.300 18.448 1.00 79.75 192 ILE A C 1
ATOM 1521 O O . ILE A 1 192 ? -13.909 -8.432 19.190 1.00 79.75 192 ILE A O 1
ATOM 1525 N N . LYS A 1 193 ? -11.688 -8.250 18.917 1.00 81.75 193 LYS A N 1
ATOM 1526 C CA . LYS A 1 193 ? -11.358 -8.520 20.320 1.00 81.75 193 LYS A CA 1
ATOM 1527 C C . LYS A 1 193 ? -11.836 -7.418 21.259 1.00 81.75 193 LYS A C 1
ATOM 1529 O O . LYS A 1 193 ? -12.407 -7.720 22.301 1.00 81.75 193 LYS A O 1
ATOM 1534 N N . TYR A 1 194 ? -11.600 -6.154 20.910 1.00 77.50 194 TYR A N 1
ATOM 1535 C CA . TYR A 1 194 ? -11.871 -5.030 21.816 1.00 77.50 194 TYR A CA 1
ATOM 1536 C C . TYR A 1 194 ? -13.238 -4.383 21.594 1.00 77.50 194 TYR A C 1
ATOM 1538 O O . TYR A 1 194 ? -13.746 -3.689 22.480 1.00 77.50 194 TYR A O 1
ATOM 1546 N N . TRP A 1 195 ? -13.846 -4.616 20.429 1.00 77.44 195 TRP A N 1
ATOM 1547 C CA . TRP A 1 195 ? -15.100 -3.969 20.046 1.00 77.44 195 TRP A CA 1
ATOM 1548 C C . TRP A 1 195 ? -16.187 -4.934 19.563 1.00 77.44 195 TRP A C 1
ATOM 1550 O O . TRP A 1 195 ? -17.315 -4.492 19.362 1.00 77.44 195 TRP A O 1
ATOM 1560 N N . ASN A 1 196 ? -15.903 -6.239 19.434 1.00 77.44 196 ASN A N 1
ATOM 1561 C CA . ASN A 1 196 ? -16.845 -7.270 18.971 1.00 77.44 196 ASN A CA 1
ATOM 1562 C C . ASN A 1 196 ? -17.522 -6.917 17.628 1.00 77.44 196 ASN A C 1
ATOM 1564 O O . ASN A 1 196 ? -18.683 -7.251 17.381 1.00 77.44 196 ASN A O 1
ATOM 1568 N N . ARG A 1 197 ? -16.797 -6.211 16.750 1.00 71.19 197 ARG A N 1
ATOM 1569 C CA . ARG A 1 197 ? -17.239 -5.771 15.416 1.00 71.19 197 ARG A CA 1
ATOM 1570 C C . ARG A 1 197 ? -16.256 -6.265 14.353 1.00 71.19 197 ARG A C 1
ATOM 1572 O O . ARG A 1 197 ? -15.173 -6.720 14.676 1.00 71.19 197 ARG A O 1
ATOM 1579 N N . GLY A 1 198 ? -16.656 -6.243 13.081 1.00 65.25 198 GLY A N 1
ATOM 1580 C CA . GLY A 1 198 ? -15.784 -6.676 11.978 1.00 65.25 198 GLY A CA 1
ATOM 1581 C C . GLY A 1 198 ? -15.730 -8.190 11.723 1.00 65.25 198 GLY A C 1
ATOM 1582 O O . GLY A 1 198 ? -15.031 -8.609 10.810 1.00 65.25 198 GLY A O 1
ATOM 1583 N N . LYS A 1 199 ? -16.511 -9.017 12.443 1.00 72.94 199 LYS A N 1
ATOM 1584 C CA . LYS A 1 199 ? -16.549 -10.484 12.245 1.00 72.94 199 LYS A CA 1
ATOM 1585 C C . LYS A 1 199 ? -16.868 -10.897 10.806 1.00 72.94 199 LYS A C 1
ATOM 1587 O O . LYS A 1 199 ? -16.182 -11.746 10.257 1.00 72.94 199 LYS A O 1
ATOM 1592 N N . VAL A 1 200 ? -17.874 -10.272 10.188 1.00 71.75 200 VAL A N 1
ATOM 1593 C CA . VAL A 1 200 ? -18.240 -10.548 8.787 1.00 71.75 200 VAL A CA 1
ATOM 1594 C C . VAL A 1 200 ? -17.082 -10.206 7.851 1.00 71.75 200 VAL A C 1
ATOM 1596 O O . VAL A 1 200 ? -16.739 -11.014 7.000 1.00 71.75 200 VAL A O 1
ATOM 1599 N N . ALA A 1 201 ? -16.432 -9.056 8.052 1.00 68.44 201 ALA A N 1
ATOM 1600 C CA . ALA A 1 201 ? -15.274 -8.666 7.254 1.00 68.44 201 ALA A CA 1
ATOM 1601 C C . ALA A 1 201 ? -14.108 -9.655 7.418 1.00 68.44 201 ALA A C 1
ATOM 1603 O O . ALA A 1 201 ? -13.504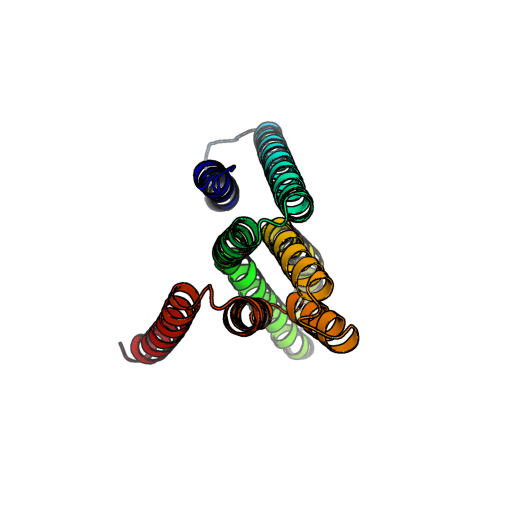 -10.028 6.425 1.00 68.44 201 ALA A O 1
ATOM 1604 N N . ALA A 1 202 ? -13.832 -10.143 8.632 1.00 68.19 202 ALA A N 1
ATOM 1605 C CA . ALA A 1 202 ? -12.800 -11.159 8.842 1.00 68.19 202 ALA A CA 1
ATOM 1606 C C . ALA A 1 202 ? -13.119 -12.496 8.164 1.00 68.19 202 ALA A C 1
ATOM 1608 O O . ALA A 1 202 ? -12.225 -13.100 7.579 1.00 68.19 202 ALA A O 1
ATOM 1609 N N . VAL A 1 203 ? -14.378 -12.946 8.206 1.00 69.12 203 VAL A N 1
ATOM 1610 C CA . VAL A 1 203 ? -14.802 -14.172 7.509 1.00 69.12 203 VAL A CA 1
ATOM 1611 C C . VAL A 1 203 ? -14.665 -14.010 5.997 1.00 69.12 203 VAL A C 1
ATOM 1613 O O . VAL A 1 203 ? -14.126 -14.898 5.346 1.00 69.12 203 VAL A O 1
ATOM 1616 N N . VAL A 1 204 ? -15.093 -12.871 5.444 1.00 74.31 204 VAL A N 1
ATOM 1617 C CA . VAL A 1 204 ? -14.943 -12.575 4.011 1.00 74.31 204 VAL A CA 1
ATOM 1618 C C . VAL A 1 204 ? -13.468 -12.556 3.617 1.00 74.31 204 VAL A C 1
ATOM 1620 O O . VAL A 1 204 ? -13.102 -13.171 2.624 1.00 74.31 204 VAL A O 1
ATOM 1623 N N . THR A 1 205 ? -12.603 -11.929 4.412 1.00 73.31 205 THR A N 1
ATOM 1624 C CA . THR A 1 205 ? -11.160 -11.882 4.133 1.00 73.31 205 THR A CA 1
ATOM 1625 C C . THR A 1 205 ? -10.516 -13.257 4.206 1.00 73.31 205 THR A C 1
ATOM 1627 O O . THR A 1 205 ? -9.774 -13.621 3.299 1.00 73.31 205 THR A O 1
ATOM 1630 N N . ALA A 1 206 ? -10.840 -14.057 5.224 1.00 72.00 206 ALA A N 1
ATOM 1631 C CA . ALA A 1 206 ? -10.370 -15.437 5.318 1.00 72.00 206 ALA A CA 1
ATOM 1632 C C . ALA A 1 206 ? -10.838 -16.271 4.115 1.00 72.00 206 ALA A C 1
ATOM 1634 O O . ALA A 1 206 ? -10.048 -17.007 3.529 1.00 72.00 206 ALA A O 1
ATOM 1635 N N . PHE A 1 207 ? -12.097 -16.107 3.701 1.00 75.62 207 PHE A N 1
ATOM 1636 C CA . PHE A 1 207 ? -12.647 -16.780 2.530 1.00 75.62 207 PHE A CA 1
ATOM 1637 C C . PHE A 1 207 ? -11.936 -16.360 1.236 1.00 75.62 207 PHE A C 1
ATOM 1639 O O . PHE A 1 207 ? -11.509 -17.225 0.477 1.00 75.62 207 PHE A O 1
ATOM 1646 N N . CYS A 1 208 ? -11.729 -15.059 1.009 1.00 74.69 208 CYS A N 1
ATOM 1647 C CA . CYS A 1 208 ? -10.995 -14.553 -0.154 1.00 74.69 208 CYS A CA 1
ATOM 1648 C C . CYS A 1 208 ? -9.558 -15.089 -0.215 1.00 74.69 208 CYS A C 1
ATOM 1650 O O . CYS A 1 208 ? -9.092 -15.443 -1.294 1.00 74.69 208 CYS A O 1
ATOM 1652 N N . VAL A 1 209 ? -8.867 -15.188 0.927 1.00 75.44 209 VAL A N 1
ATOM 1653 C CA . VAL A 1 209 ? -7.514 -15.763 0.991 1.00 75.44 209 VAL A CA 1
ATOM 1654 C C . VAL A 1 209 ? -7.534 -17.248 0.622 1.00 75.44 209 VAL A C 1
ATOM 1656 O O . VAL A 1 209 ? -6.740 -17.672 -0.212 1.00 75.44 209 VAL A O 1
ATOM 1659 N N . ILE A 1 210 ? -8.463 -18.031 1.181 1.00 76.31 210 ILE A N 1
ATOM 1660 C CA . ILE A 1 210 ? -8.588 -19.468 0.882 1.00 76.31 210 ILE A CA 1
ATOM 1661 C C . ILE A 1 210 ? -8.904 -19.694 -0.600 1.00 76.31 210 ILE A C 1
ATOM 1663 O O . ILE A 1 210 ? -8.253 -20.513 -1.245 1.00 76.31 210 ILE A O 1
ATOM 1667 N N . VAL A 1 211 ? -9.865 -18.948 -1.154 1.00 77.25 211 VAL A N 1
ATOM 1668 C CA . VAL A 1 211 ? -10.234 -19.036 -2.574 1.00 77.25 211 VAL A CA 1
ATOM 1669 C C . VAL A 1 211 ? -9.075 -18.608 -3.471 1.00 77.25 211 VAL A C 1
ATOM 1671 O O . VAL A 1 211 ? -8.803 -19.279 -4.461 1.00 77.25 211 VAL A O 1
ATOM 1674 N N . GLY A 1 212 ? -8.358 -17.537 -3.119 1.00 73.19 212 GLY A N 1
ATOM 1675 C CA . GLY A 1 212 ? -7.188 -17.078 -3.869 1.00 73.19 212 GLY A CA 1
ATOM 1676 C C . GLY A 1 212 ? -6.064 -18.115 -3.901 1.00 73.19 212 GLY A C 1
ATOM 1677 O O . GLY A 1 212 ? -5.511 -18.386 -4.964 1.00 73.19 212 GLY A O 1
ATOM 1678 N N . ILE A 1 213 ? -5.774 -18.750 -2.761 1.00 77.44 213 ILE A N 1
ATOM 1679 C CA . ILE A 1 213 ? -4.792 -19.840 -2.670 1.00 77.44 213 ILE A CA 1
ATOM 1680 C C . ILE A 1 213 ? -5.252 -21.045 -3.500 1.00 77.44 213 ILE A C 1
ATOM 1682 O O . ILE A 1 213 ? -4.473 -21.581 -4.283 1.00 77.44 213 ILE A O 1
ATOM 1686 N N . ALA A 1 214 ? -6.518 -21.452 -3.378 1.00 72.75 214 ALA A N 1
ATOM 1687 C CA . ALA A 1 214 ? -7.066 -22.567 -4.147 1.00 72.75 214 ALA A CA 1
ATOM 1688 C C . ALA A 1 214 ? -6.998 -22.307 -5.661 1.00 72.75 214 ALA A C 1
ATOM 1690 O O . ALA A 1 214 ? -6.548 -23.170 -6.408 1.00 72.75 214 ALA A O 1
ATOM 1691 N N . ALA A 1 215 ? -7.365 -21.105 -6.114 1.00 72.88 215 ALA A N 1
ATOM 1692 C CA . ALA A 1 215 ? -7.244 -20.713 -7.515 1.00 72.88 215 ALA A CA 1
ATOM 1693 C C . ALA A 1 215 ? -5.781 -20.744 -7.986 1.00 72.88 215 ALA A C 1
ATOM 1695 O O . ALA A 1 215 ? -5.501 -21.299 -9.044 1.00 72.88 215 ALA A O 1
ATOM 1696 N N . TYR A 1 216 ? -4.839 -20.236 -7.184 1.00 69.44 216 TYR A N 1
ATOM 1697 C CA . TYR A 1 216 ? -3.409 -20.296 -7.503 1.00 69.44 216 TYR A CA 1
ATOM 1698 C C . TYR A 1 216 ? -2.879 -21.729 -7.642 1.00 69.44 216 TYR A C 1
ATOM 1700 O O . TYR A 1 216 ? -1.996 -21.954 -8.456 1.00 69.44 216 TYR A O 1
ATOM 1708 N N . PHE A 1 217 ? -3.401 -22.700 -6.888 1.00 70.31 217 PHE A N 1
ATOM 1709 C CA . PHE A 1 217 ? -3.007 -24.108 -7.030 1.00 70.31 217 PHE A CA 1
ATOM 1710 C C . PHE A 1 217 ? -3.702 -24.830 -8.191 1.00 70.31 217 PHE A C 1
ATOM 1712 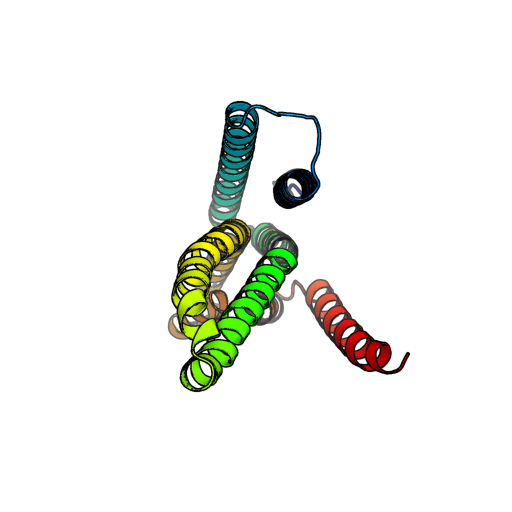O O . PHE A 1 217 ? -3.135 -25.769 -8.740 1.00 70.31 217 PHE A O 1
ATOM 1719 N N . ILE A 1 218 ? -4.909 -24.405 -8.572 1.00 67.50 218 ILE A N 1
ATOM 1720 C CA . ILE A 1 218 ? -5.688 -25.031 -9.651 1.00 67.50 218 ILE A CA 1
ATOM 1721 C C . ILE A 1 218 ? -5.269 -24.506 -11.034 1.00 67.50 218 ILE A C 1
ATOM 1723 O O . ILE A 1 218 ? -5.201 -25.281 -11.980 1.00 67.50 218 ILE A O 1
ATOM 1727 N N . ILE A 1 219 ? -4.953 -23.214 -11.165 1.00 57.22 219 ILE A N 1
ATOM 1728 C CA . ILE A 1 219 ? -4.565 -22.587 -12.443 1.00 57.22 219 ILE A CA 1
ATOM 1729 C C . ILE A 1 219 ? -3.290 -23.185 -13.083 1.00 57.22 219 ILE A C 1
ATOM 1731 O O . ILE A 1 219 ? -3.299 -23.350 -14.295 1.00 57.22 219 ILE A O 1
ATOM 1735 N N . PRO A 1 220 ? -2.214 -23.560 -12.360 1.00 54.62 220 PRO A N 1
ATOM 1736 C CA . PRO A 1 220 ? -1.064 -24.234 -12.970 1.00 54.62 220 PRO A CA 1
ATOM 1737 C C . PRO A 1 220 ? -1.339 -25.696 -13.364 1.00 54.62 220 PRO A C 1
ATOM 1739 O O . PRO A 1 220 ? -0.446 -26.343 -13.905 1.00 54.62 220 PRO A O 1
ATOM 1742 N N . ALA A 1 221 ? -2.534 -26.231 -13.080 1.00 50.53 221 ALA A N 1
ATOM 1743 C CA . ALA A 1 221 ? -2.944 -27.593 -13.422 1.00 50.53 221 ALA A CA 1
ATOM 1744 C C . ALA A 1 221 ? -3.924 -27.671 -14.616 1.00 50.53 221 ALA A C 1
ATOM 1746 O O . ALA A 1 221 ? -4.421 -28.763 -14.902 1.00 50.53 221 ALA A O 1
ATOM 1747 N N . LEU A 1 222 ? -4.204 -26.550 -15.300 1.00 46.25 222 LEU A N 1
ATOM 1748 C CA . LEU A 1 222 ? -5.051 -26.463 -16.499 1.00 46.25 222 LEU A CA 1
ATOM 1749 C C . LEU A 1 222 ? -4.239 -25.973 -17.706 1.00 46.25 222 LEU A C 1
ATOM 1751 O O . LEU A 1 222 ? -4.488 -26.490 -18.816 1.00 46.25 222 LEU A O 1
#

Solvent-accessible surface area (backbone atoms only — not comparable to full-atom values): 12157 Å² total; per-residue (Å²): 132,88,71,76,60,60,66,63,54,51,51,46,49,52,54,54,54,47,48,55,49,50,52,53,54,51,54,59,51,70,75,44,97,58,97,70,85,72,56,66,67,58,56,51,52,50,50,53,50,52,51,53,53,48,50,53,48,47,51,54,51,41,53,51,42,56,50,26,56,80,68,70,36,58,68,49,30,54,54,49,19,54,51,35,42,62,67,24,41,64,52,40,52,50,38,50,51,54,46,50,52,50,50,49,51,52,63,58,48,56,66,51,20,77,78,38,69,75,45,51,70,48,45,61,57,54,51,52,48,47,68,54,49,47,58,53,46,48,50,55,30,48,64,50,38,48,51,17,52,54,17,46,52,45,49,50,54,52,41,41,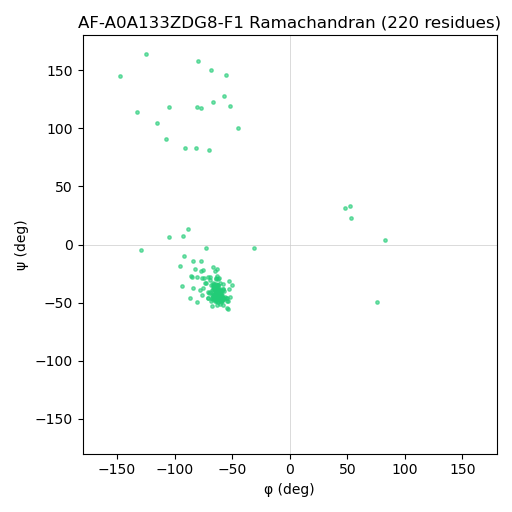73,69,69,75,49,54,71,70,59,53,51,51,52,56,56,40,56,71,40,82,74,49,23,58,55,52,51,45,48,50,33,35,74,78,64,74,35,59,61,68,59,52,52,51,51,54,49,53,50,52,51,50,52,52,50,64,64,50,61,84,73,112

Mean predicted aligned error: 10.16 Å

Secondary structure (DSSP, 8-state):
-PPP-HHHHHHHHHHHHHHHHHHHHHHHHHSS--S----HHHHHHHHHHHHHHHHHHHHHHHHHHHHHHHTT-HHHHHHHHHHHHHHHHHHHHHHHHHHHHHHHHHHHHHHHHTT-HHHHHHHHHHHHHHHHHHHHHHHHHHHHHHHHHHHHHHHHHHHHHTTSS-HHHHHHHHHHTTSTTHHHHHHHHHHHHHHS--HHHHHHHHHHHHHHHHHHHHGGG-

Sequence (222 aa):
MKRFSGVLAIFYLVFLYGWIGFDVFLFSRMGTESVVHIPVLIIVLINILFFTALMIAVITQSIRSISAIRNKNINYCINSYLFYKYAATPAILTAVFISLYIMLGVIIITPISFVMPQLLVILPFLLGFAFIMLPIIWTFAIIADIPSFIAAVCILVLTKSENKISLGKCILHFILQIIPIVDIIDGLYISIKYWNRGKVAAVVTAFCVIVGIAAYFIIPAL

Organism: NCBI:txid467210

Radius of gyration: 21.29 Å; Cα contacts (8 Å, |Δi|>4): 136; chains: 1; bounding box: 55×47×64 Å

Foldseek 3Di:
DDDQPVVLLVVLLCLLVVLVVVVVVVVVQVVPPDPDCPPPVVVVVVNVVSVVVNVVSLVVLLVVLVVCLVVLPLVNLLVQLLSLLVSLQVLLVVLVVVLCVLVVVLVVLVVVCVVPVVSVVCNVVSVVCSVVVNVVSVVSSVSSCSSNLSSLVSLLVSCVVVVVDDPVVSVVLNVLCVDRPSVNVSSCCSCCVRPVDCPVVVVVVVVVVVVVVVCVVVVVVD

InterPro domains:
  IPR017452 GPCR, rhodopsin-like, 7TM [PS50262] (6-222)